Protein AF-A0A929PVX8-F1 (afdb_monomer)

Radius of gyration: 16.23 Å; Cα contacts (8 Å, |Δi|>4): 260; chains: 1; bounding box: 36×51×44 Å

Solvent-accessible surface area (backbone atoms only — not comparable to full-atom values): 10554 Å² total; per-residue (Å²): 136,88,79,81,80,79,77,76,69,91,76,67,84,70,53,75,72,46,75,78,35,61,66,62,43,42,48,57,58,42,44,47,58,53,41,71,74,36,57,64,56,43,54,37,47,25,70,49,11,70,45,53,65,69,55,50,60,50,34,41,37,77,93,60,43,75,50,75,43,76,33,75,82,35,51,50,100,79,75,44,79,40,70,51,45,56,40,84,88,80,56,28,32,34,35,23,35,60,62,51,53,51,44,72,70,47,80,53,67,70,57,36,31,19,49,49,42,45,55,47,51,43,52,50,30,26,45,24,49,50,33,13,56,76,64,76,42,66,72,53,39,73,48,97,86,71,80,45,40,52,28,32,59,49,36,37,46,73,63,44,86,80,78,72,82,39,79,46,94,85,38,18,73,61,48,40,76,80,52,71,53,84,125

InterPro domains:
  IPR028913 Tox-MPTase3 domain [PF15639] (19-157)

Mean predicted aligned error: 6.27 Å

Nearest PDB structures (foldseek):
  2wb7-assembly2_B  TM=3.004E-01  e=7.735E+00  Thermococcus sp. 26-2
  6h56-assembly1_B  TM=1.784E-01  e=2.201E+00  Pseudomonas aeruginosa PAO1

Structure (mmCIF, N/CA/C/O backbone):
data_AF-A0A929PVX8-F1
#
_entry.id   AF-A0A929PVX8-F1
#
loop_
_atom_site.group_PDB
_atom_site.id
_atom_site.type_symbol
_atom_site.label_atom_id
_atom_site.label_alt_id
_atom_site.label_comp_id
_atom_site.label_asym_id
_atom_site.label_entity_id
_atom_site.label_seq_id
_atom_site.pdbx_PDB_ins_code
_atom_site.Cartn_x
_atom_site.Cartn_y
_atom_site.Cartn_z
_atom_site.occupancy
_atom_site.B_iso_or_equiv
_atom_site.auth_seq_id
_atom_site.auth_comp_id
_atom_site.auth_asym_id
_atom_site.auth_atom_id
_atom_site.pdbx_PDB_model_num
ATOM 1 N N . MET A 1 1 ? -11.634 -32.215 -16.534 1.00 34.88 1 MET A N 1
ATOM 2 C CA . MET A 1 1 ? -11.139 -31.021 -17.250 1.00 34.88 1 MET A CA 1
ATOM 3 C C . MET A 1 1 ? -11.890 -29.824 -16.676 1.00 34.88 1 MET A C 1
ATOM 5 O O . MET A 1 1 ? -13.048 -29.629 -17.010 1.00 34.88 1 MET A O 1
ATOM 9 N N . ILE A 1 2 ? -11.316 -29.149 -15.676 1.00 35.56 2 ILE A N 1
ATOM 10 C CA . ILE A 1 2 ? -12.006 -28.085 -14.930 1.00 35.56 2 ILE A CA 1
ATOM 11 C C . ILE A 1 2 ? -11.835 -26.787 -15.715 1.00 35.56 2 ILE A C 1
ATOM 13 O O . ILE A 1 2 ? -10.745 -26.228 -15.797 1.00 35.56 2 ILE A O 1
ATOM 17 N N . GLN A 1 3 ? -12.919 -26.361 -16.349 1.00 30.58 3 GLN A N 1
ATOM 18 C CA . GLN A 1 3 ? -12.997 -25.143 -17.138 1.00 30.58 3 GLN A CA 1
ATOM 19 C C . GLN A 1 3 ? -13.134 -23.963 -16.167 1.00 30.58 3 GLN A C 1
ATOM 21 O O . GLN A 1 3 ? -14.180 -23.773 -15.549 1.00 30.58 3 GLN A O 1
ATOM 26 N N . TYR A 1 4 ? -12.057 -23.196 -15.982 1.00 35.62 4 TYR A N 1
ATOM 27 C CA . TYR A 1 4 ? -12.098 -21.955 -15.213 1.00 35.62 4 TYR A CA 1
ATOM 28 C C . TYR A 1 4 ? -13.039 -20.963 -15.909 1.00 35.62 4 TYR A C 1
ATOM 30 O O . TYR A 1 4 ? -12.734 -20.417 -16.971 1.00 35.62 4 TYR A O 1
ATOM 38 N N . LEU A 1 5 ? -14.201 -20.734 -15.297 1.00 35.75 5 LEU A N 1
ATOM 39 C CA . LEU A 1 5 ? -15.107 -19.643 -15.631 1.00 35.75 5 LEU A CA 1
ATOM 40 C C . LEU A 1 5 ? -14.418 -18.314 -15.302 1.00 35.75 5 LEU A C 1
ATOM 42 O O . LEU A 1 5 ? -14.486 -17.811 -14.183 1.00 35.75 5 LEU A O 1
ATOM 46 N N . ILE A 1 6 ? -13.784 -17.714 -16.308 1.00 39.97 6 ILE A N 1
ATOM 47 C CA . ILE A 1 6 ? -13.472 -16.285 -16.314 1.00 39.97 6 ILE A CA 1
ATOM 48 C C . ILE A 1 6 ? -14.818 -15.559 -16.401 1.00 39.97 6 ILE A C 1
ATOM 50 O O . ILE A 1 6 ? -15.350 -15.310 -17.486 1.00 39.97 6 ILE A O 1
ATOM 54 N N . HIS A 1 7 ? -15.412 -15.252 -15.249 1.00 41.25 7 HIS A N 1
ATOM 55 C CA . HIS A 1 7 ? -16.528 -14.319 -15.173 1.00 41.25 7 HIS A CA 1
ATOM 56 C C . HIS A 1 7 ? -16.022 -12.946 -15.625 1.00 41.25 7 HIS A C 1
ATOM 58 O O . HIS A 1 7 ? -15.401 -12.196 -14.875 1.00 41.25 7 HIS A O 1
ATOM 64 N N . ARG A 1 8 ? -16.268 -12.629 -16.902 1.00 40.62 8 ARG A N 1
ATOM 65 C CA . ARG A 1 8 ? -16.109 -11.284 -17.452 1.00 40.62 8 ARG A CA 1
ATOM 66 C C . ARG A 1 8 ? -17.015 -10.348 -16.657 1.00 40.62 8 ARG A C 1
ATOM 68 O O . ARG A 1 8 ? -18.221 -10.300 -16.890 1.00 40.62 8 ARG A O 1
ATOM 75 N N . CYS A 1 9 ? -16.429 -9.594 -15.735 1.00 38.69 9 CYS A N 1
ATOM 76 C CA . CYS A 1 9 ? -17.101 -8.506 -15.044 1.00 38.69 9 CYS A CA 1
ATOM 77 C C . CYS A 1 9 ? -17.391 -7.393 -16.068 1.00 38.69 9 CYS A C 1
ATOM 79 O O . CYS A 1 9 ? -16.561 -6.522 -16.315 1.00 38.69 9 CYS A O 1
ATOM 81 N N . ARG A 1 10 ? -18.554 -7.460 -16.732 1.00 39.44 10 ARG A N 1
ATOM 82 C CA . ARG A 1 10 ? -18.968 -6.528 -17.801 1.00 39.44 10 ARG A CA 1
ATOM 83 C C . ARG A 1 10 ? -19.280 -5.102 -17.311 1.00 39.44 10 ARG A C 1
ATOM 85 O O . ARG A 1 10 ? -19.587 -4.257 -18.136 1.00 39.44 10 ARG A O 1
ATOM 92 N N . HIS A 1 11 ? -19.172 -4.827 -16.009 1.00 39.91 11 HIS A N 1
ATOM 93 C CA . HIS A 1 11 ? -19.452 -3.514 -15.409 1.00 39.91 11 HIS A CA 1
ATOM 94 C C . HIS A 1 11 ? -18.442 -3.112 -14.323 1.00 39.91 11 HIS A C 1
ATOM 96 O O . HIS A 1 11 ? -18.734 -2.268 -13.476 1.00 39.91 11 HIS A O 1
ATOM 102 N N . CYS A 1 12 ? -17.237 -3.694 -14.327 1.00 41.44 12 CYS A N 1
ATOM 103 C CA . CYS A 1 12 ? -16.179 -3.188 -13.463 1.00 41.44 12 CYS A CA 1
ATOM 104 C C . CYS A 1 12 ? -15.747 -1.835 -14.032 1.00 41.44 12 CYS A C 1
ATOM 106 O O . CYS A 1 12 ? -15.162 -1.785 -15.114 1.00 41.44 12 CYS A O 1
ATOM 108 N N . TRP A 1 13 ? -16.069 -0.749 -13.329 1.00 34.88 13 TRP A N 1
ATOM 109 C CA . TRP A 1 13 ? -15.575 0.601 -13.593 1.00 34.88 13 TRP A CA 1
ATOM 110 C C . TRP A 1 13 ? -14.058 0.634 -13.380 1.00 34.88 13 TRP A C 1
ATOM 112 O O . TRP A 1 13 ? -13.539 1.166 -12.404 1.00 34.88 13 TRP A O 1
ATOM 122 N N . ILE A 1 14 ? -13.334 0.000 -14.293 1.00 49.97 14 ILE A N 1
ATOM 123 C CA . ILE A 1 14 ? -11.906 0.163 -14.466 1.00 49.97 14 ILE A CA 1
ATOM 124 C C . ILE A 1 14 ? -11.793 1.540 -15.108 1.00 49.97 14 ILE A C 1
ATOM 126 O O . ILE A 1 14 ? -12.023 1.687 -16.307 1.00 49.97 14 ILE A O 1
ATOM 130 N N . LEU A 1 15 ? -11.551 2.562 -14.282 1.00 52.84 15 LEU A N 1
ATOM 131 C CA . LEU A 1 15 ? -11.287 3.920 -14.753 1.00 52.84 15 LEU A CA 1
ATOM 132 C C . LEU A 1 15 ? -10.291 3.849 -15.930 1.00 52.84 15 LEU A C 1
ATOM 134 O O . LEU A 1 15 ? -9.350 3.053 -15.847 1.00 52.84 15 LEU A O 1
ATOM 138 N N . PRO A 1 16 ? -10.442 4.659 -16.996 1.00 56.56 16 PRO A N 1
ATOM 139 C CA . PRO A 1 16 ? -9.541 4.653 -18.157 1.00 56.56 16 PRO A CA 1
ATOM 140 C C . PRO A 1 16 ? -8.044 4.661 -17.793 1.00 56.56 16 PRO A C 1
ATOM 142 O O . PRO A 1 16 ? -7.228 4.062 -18.489 1.00 56.56 16 PRO A O 1
ATOM 145 N N . ALA A 1 17 ? -7.693 5.245 -16.642 1.00 53.34 17 ALA A N 1
ATOM 146 C CA . ALA A 1 17 ? -6.353 5.240 -16.057 1.00 53.34 17 ALA A CA 1
ATOM 147 C C . ALA A 1 17 ? -5.720 3.839 -15.894 1.00 53.34 17 ALA A C 1
ATOM 149 O O . ALA A 1 17 ? -4.521 3.686 -16.095 1.00 53.34 17 ALA A O 1
ATOM 150 N N . TYR A 1 18 ? -6.498 2.796 -15.597 1.00 61.94 18 TYR A N 1
ATOM 151 C CA . TYR A 1 18 ? -5.976 1.432 -15.426 1.00 61.94 18 TYR A CA 1
ATOM 152 C C . TYR A 1 18 ? -5.736 0.689 -16.744 1.00 61.94 18 TYR A C 1
ATOM 154 O O . TYR A 1 18 ? -5.052 -0.331 -16.746 1.00 61.94 18 TYR A O 1
ATOM 162 N N . GLN A 1 19 ? -6.295 1.155 -17.868 1.00 72.94 19 GLN A N 1
ATOM 163 C CA . GLN A 1 19 ? -5.942 0.598 -19.182 1.00 72.94 19 GLN A CA 1
ATOM 164 C C . GLN A 1 19 ? -4.520 0.999 -19.588 1.00 72.94 19 GLN A C 1
ATOM 166 O O . GLN A 1 19 ? -3.858 0.255 -20.304 1.00 72.94 19 GLN A O 1
ATOM 171 N N . LYS A 1 20 ? -4.044 2.147 -19.091 1.00 87.50 20 LYS A N 1
ATOM 172 C CA . LYS A 1 20 ? -2.699 2.668 -19.350 1.00 87.50 20 LYS A CA 1
ATOM 173 C C . LYS A 1 20 ? -1.603 1.900 -18.597 1.00 87.50 20 LYS A C 1
ATOM 175 O O . LYS A 1 20 ? -0.472 1.867 -19.069 1.00 87.50 20 LYS A O 1
ATOM 180 N N . TYR A 1 21 ? -1.936 1.284 -17.459 1.00 94.69 21 TYR A N 1
ATOM 181 C CA . TYR A 1 21 ? -0.973 0.678 -16.530 1.00 94.69 21 TYR A CA 1
ATOM 182 C C . TYR A 1 21 ? -1.358 -0.767 -16.162 1.00 94.69 21 TYR A C 1
ATOM 184 O O . TYR A 1 21 ? -1.912 -1.015 -15.083 1.00 94.69 21 TYR A O 1
ATOM 192 N N . PRO A 1 22 ? -1.142 -1.731 -17.079 1.00 93.88 22 PRO A N 1
ATOM 193 C CA . PRO A 1 22 ? -1.592 -3.108 -16.905 1.00 93.88 22 PRO A CA 1
ATOM 194 C C . PRO A 1 22 ? -0.908 -3.843 -15.745 1.00 93.88 22 PRO A C 1
ATOM 196 O O . PRO A 1 22 ? -1.576 -4.625 -15.069 1.00 93.88 22 PRO A O 1
ATOM 199 N N . ARG A 1 23 ? 0.378 -3.595 -15.464 1.00 95.81 23 ARG A N 1
ATOM 200 C CA . ARG A 1 23 ? 1.065 -4.242 -14.334 1.00 95.81 23 ARG A CA 1
ATOM 201 C C . ARG A 1 23 ? 0.543 -3.712 -13.011 1.00 95.81 23 ARG A C 1
ATOM 203 O O . ARG A 1 23 ? 0.210 -4.502 -12.135 1.00 95.81 23 ARG A O 1
ATOM 210 N N . PHE A 1 24 ? 0.389 -2.394 -12.881 1.00 95.50 24 PHE A N 1
ATOM 211 C CA . PHE A 1 24 ? -0.188 -1.828 -11.659 1.00 95.50 24 PHE A CA 1
ATOM 212 C C . PHE A 1 24 ? -1.631 -2.286 -11.432 1.00 95.50 24 PHE A C 1
ATOM 214 O O . PHE A 1 24 ? -2.016 -2.633 -10.317 1.00 95.50 24 PHE A O 1
ATOM 221 N N . LYS A 1 25 ? -2.427 -2.370 -12.501 1.00 93.69 25 LYS A N 1
ATOM 222 C CA . LYS A 1 25 ? -3.768 -2.954 -12.431 1.00 93.69 25 LYS A CA 1
ATOM 223 C C . LYS A 1 25 ? -3.738 -4.384 -11.876 1.00 93.69 25 LYS A C 1
ATOM 225 O O . LYS A 1 25 ? -4.573 -4.706 -11.033 1.00 93.69 25 LYS A O 1
ATOM 230 N N . ASN A 1 26 ? -2.809 -5.225 -12.331 1.00 94.38 26 ASN A N 1
ATOM 231 C CA . ASN A 1 26 ? -2.686 -6.592 -11.827 1.00 94.38 26 ASN A CA 1
ATOM 232 C C . ASN A 1 26 ? -2.312 -6.619 -10.340 1.00 94.38 26 ASN A C 1
ATOM 234 O O . ASN A 1 26 ? -2.936 -7.369 -9.602 1.00 94.38 26 ASN A O 1
ATOM 238 N N . ILE A 1 27 ? -1.404 -5.751 -9.877 1.00 95.06 27 ILE A N 1
ATOM 239 C CA . ILE A 1 27 ? -1.087 -5.620 -8.442 1.00 95.06 27 ILE A CA 1
ATOM 240 C C . ILE A 1 27 ? -2.365 -5.403 -7.621 1.00 95.06 27 ILE A C 1
ATOM 242 O O . ILE A 1 27 ? -2.636 -6.134 -6.672 1.00 95.06 27 ILE A O 1
ATOM 246 N N . VAL A 1 28 ? -3.193 -4.429 -8.009 1.00 93.12 28 VAL A N 1
ATOM 247 C CA . VAL A 1 28 ? -4.430 -4.114 -7.274 1.00 93.12 28 VAL A CA 1
ATOM 248 C C . VAL A 1 28 ? -5.424 -5.280 -7.316 1.00 93.12 28 VAL A C 1
ATOM 250 O O . VAL A 1 28 ? -6.069 -5.572 -6.311 1.00 93.12 28 VAL A O 1
ATOM 253 N N . ILE A 1 29 ? -5.544 -5.969 -8.457 1.00 93.00 29 ILE A N 1
ATOM 254 C CA . ILE A 1 29 ? -6.422 -7.142 -8.607 1.00 93.00 29 ILE A CA 1
ATOM 255 C C . ILE A 1 29 ? -5.953 -8.320 -7.744 1.00 93.00 29 ILE A C 1
ATOM 257 O O . ILE A 1 29 ? -6.793 -9.060 -7.233 1.00 93.00 29 ILE A O 1
ATOM 261 N N . GLU A 1 30 ? -4.643 -8.475 -7.558 1.00 94.31 30 GLU A N 1
ATOM 262 C CA . GLU A 1 30 ? -4.025 -9.586 -6.833 1.00 94.31 30 GLU A CA 1
ATOM 263 C C . GLU A 1 30 ? -3.881 -9.336 -5.320 1.00 94.31 30 GLU A C 1
ATOM 265 O O . GLU A 1 30 ? -3.533 -10.257 -4.576 1.00 94.31 30 GLU A O 1
ATOM 270 N N . LEU A 1 31 ? -4.216 -8.142 -4.811 1.00 94.69 31 LEU A N 1
ATOM 271 C CA . LEU A 1 31 ? -4.202 -7.851 -3.368 1.00 94.69 31 LEU A CA 1
ATOM 272 C C . LEU A 1 31 ? -4.981 -8.877 -2.515 1.00 94.69 31 LEU A C 1
ATOM 274 O O . LEU A 1 31 ? -4.454 -9.297 -1.483 1.00 94.69 31 LEU A O 1
ATOM 278 N N . PRO A 1 32 ? -6.177 -9.372 -2.900 1.00 94.50 32 PRO A N 1
ATOM 279 C CA . PRO A 1 32 ? -6.835 -10.453 -2.167 1.00 94.50 32 PRO A CA 1
ATOM 280 C C . PRO A 1 32 ? -6.004 -11.733 -2.063 1.00 94.50 32 PRO A C 1
ATOM 282 O O . PRO A 1 32 ? -6.051 -12.410 -1.037 1.00 94.50 32 PRO A O 1
ATOM 285 N N . ASN A 1 33 ? -5.265 -12.094 -3.113 1.00 95.06 33 ASN A N 1
ATOM 286 C CA . ASN A 1 33 ? -4.420 -13.288 -3.118 1.00 95.06 33 ASN A CA 1
ATOM 287 C C . ASN A 1 33 ? -3.220 -13.089 -2.202 1.00 95.06 33 ASN A C 1
ATOM 289 O O . ASN A 1 33 ? -2.956 -13.946 -1.359 1.00 95.06 33 ASN A O 1
ATOM 293 N N . PHE A 1 34 ? -2.592 -11.918 -2.286 1.00 96.25 34 PHE A N 1
ATOM 294 C CA . PHE A 1 34 ? -1.527 -11.508 -1.382 1.00 96.25 34 PHE A CA 1
ATOM 295 C C . PHE A 1 34 ? -1.949 -11.611 0.090 1.00 96.25 34 PHE A C 1
ATOM 297 O O . PHE A 1 34 ? -1.293 -12.270 0.890 1.00 96.25 34 PHE A O 1
ATOM 304 N N . LEU A 1 35 ? -3.106 -11.051 0.443 1.00 96.00 35 LEU A N 1
ATOM 305 C CA . LEU A 1 35 ? -3.621 -11.095 1.812 1.00 96.00 35 LEU A CA 1
ATOM 306 C C . LEU A 1 35 ? -3.985 -12.510 2.283 1.00 96.00 35 LEU A C 1
ATOM 308 O O . LEU A 1 35 ? -3.834 -12.828 3.460 1.00 96.00 35 LEU A O 1
ATOM 312 N N . ARG A 1 36 ? -4.450 -13.385 1.383 1.00 94.12 36 ARG A N 1
ATOM 313 C CA . ARG A 1 36 ? -4.671 -14.803 1.717 1.00 94.12 36 ARG A CA 1
ATOM 314 C C . ARG A 1 36 ? -3.362 -15.544 1.970 1.00 94.12 36 ARG A C 1
ATOM 316 O O . ARG A 1 36 ? -3.337 -16.433 2.816 1.00 94.12 36 ARG A O 1
ATOM 323 N N . GLN A 1 37 ? -2.310 -15.192 1.239 1.00 96.25 37 GLN A N 1
ATOM 324 C CA . GLN A 1 37 ? -0.996 -15.811 1.357 1.00 96.25 37 GLN A CA 1
ATOM 325 C C . GLN A 1 37 ? -0.240 -15.359 2.613 1.00 96.25 37 GLN A C 1
ATOM 327 O O . GLN A 1 37 ? 0.503 -16.159 3.180 1.00 96.25 37 GLN A O 1
ATOM 332 N N . TYR A 1 38 ? -0.447 -14.119 3.065 1.00 96.44 38 TYR A N 1
ATOM 333 C CA . TYR A 1 38 ? 0.285 -13.531 4.190 1.00 96.44 38 TYR A CA 1
ATOM 334 C C . TYR A 1 38 ? -0.666 -13.083 5.317 1.00 96.44 38 TYR A C 1
ATOM 336 O O . TYR A 1 38 ? -1.040 -11.909 5.393 1.00 96.44 38 TYR A O 1
ATOM 344 N N . PRO A 1 39 ? -1.071 -14.005 6.217 1.00 96.25 39 PRO A N 1
ATOM 345 C CA . PRO A 1 39 ? -2.006 -13.707 7.301 1.00 96.25 39 PRO A CA 1
ATOM 346 C C . PRO A 1 39 ? -1.550 -12.583 8.231 1.00 96.25 39 PRO A C 1
ATOM 348 O O . PRO A 1 39 ? -2.383 -11.789 8.653 1.00 96.25 39 PRO A O 1
ATOM 351 N N . ASN A 1 40 ? -0.246 -12.459 8.486 1.00 97.06 40 ASN A N 1
ATOM 352 C CA . ASN A 1 40 ? 0.307 -11.385 9.310 1.00 97.06 40 ASN A CA 1
ATOM 353 C C . ASN A 1 40 ? 0.014 -9.990 8.725 1.00 97.06 40 ASN A C 1
ATOM 355 O O . ASN A 1 40 ? -0.237 -9.056 9.477 1.00 97.06 40 ASN A O 1
ATOM 359 N N . VAL A 1 41 ? -0.050 -9.853 7.393 1.00 97.94 41 VAL A N 1
ATOM 360 C CA . VAL A 1 41 ? -0.445 -8.594 6.736 1.00 97.94 41 VAL A CA 1
ATOM 361 C C . VAL A 1 41 ? -1.920 -8.281 6.985 1.00 97.94 41 VAL A C 1
ATOM 363 O O . VAL A 1 41 ? -2.291 -7.124 7.191 1.00 97.94 41 VAL A O 1
ATOM 366 N N . VAL A 1 42 ? -2.777 -9.303 6.995 1.00 98.19 42 VAL A N 1
ATOM 367 C CA . VAL A 1 42 ? -4.199 -9.141 7.325 1.00 98.19 42 VAL A CA 1
ATOM 368 C C . VAL A 1 42 ? -4.378 -8.769 8.788 1.00 98.19 42 VAL A C 1
ATOM 370 O O . VAL A 1 42 ? -5.166 -7.876 9.084 1.00 98.19 42 VAL A O 1
ATOM 373 N N . ASP A 1 43 ? -3.655 -9.429 9.686 1.00 98.19 43 ASP A N 1
ATOM 374 C CA . ASP A 1 43 ? -3.762 -9.198 11.123 1.00 98.19 43 ASP A CA 1
ATOM 375 C C . ASP A 1 43 ? -3.259 -7.785 11.483 1.00 98.19 43 ASP A C 1
ATOM 377 O O . ASP A 1 43 ? -3.969 -7.048 12.167 1.00 98.19 43 ASP A O 1
ATOM 381 N N . ALA A 1 44 ? -2.145 -7.334 10.894 1.00 97.81 44 ALA A N 1
ATOM 382 C CA . ALA A 1 44 ? -1.698 -5.942 10.995 1.00 97.81 44 ALA A CA 1
ATOM 383 C C . ALA A 1 44 ? -2.744 -4.969 10.420 1.00 97.81 44 ALA A C 1
ATOM 385 O O . ALA A 1 44 ? -3.088 -3.959 11.033 1.00 97.81 44 ALA A O 1
ATOM 386 N N . SER A 1 45 ? -3.329 -5.288 9.260 1.00 98.19 45 SER A N 1
ATOM 387 C CA . SER A 1 45 ? -4.394 -4.463 8.680 1.00 98.19 45 SER A CA 1
ATOM 388 C C . SER A 1 45 ? -5.603 -4.351 9.619 1.00 98.19 45 SER A C 1
ATOM 390 O O . SER A 1 45 ? -6.170 -3.267 9.730 1.00 98.19 45 SER A O 1
ATOM 392 N N . VAL A 1 46 ? -6.003 -5.425 10.314 1.00 98.19 46 VAL A N 1
ATOM 393 C CA . VAL A 1 46 ? -7.084 -5.403 11.324 1.00 98.19 46 VAL A CA 1
ATOM 394 C C . VAL A 1 46 ? -6.752 -4.416 12.434 1.00 98.19 46 VAL A C 1
ATOM 396 O O . VAL A 1 46 ? -7.562 -3.532 12.726 1.00 98.19 46 VAL A O 1
ATOM 399 N N . GLU A 1 47 ? -5.559 -4.540 13.014 1.00 97.25 47 GLU A N 1
ATOM 400 C CA . GLU A 1 47 ? -5.107 -3.704 14.124 1.00 97.25 47 GLU A CA 1
ATOM 401 C C . GLU A 1 47 ? -5.123 -2.218 13.754 1.00 97.25 47 GLU A C 1
ATOM 403 O O . GLU A 1 47 ? -5.752 -1.400 14.436 1.00 97.25 47 GLU A O 1
ATOM 408 N N . TYR A 1 48 ? -4.495 -1.865 12.631 1.00 97.44 48 TYR A N 1
ATOM 409 C CA . TYR A 1 48 ? -4.274 -0.461 12.309 1.00 97.44 48 TYR A CA 1
ATOM 410 C C . TYR A 1 48 ? -5.467 0.206 11.626 1.00 97.44 48 TYR A C 1
ATOM 412 O O . TYR A 1 48 ? -5.670 1.401 11.845 1.00 97.44 48 TYR A O 1
ATOM 420 N N . THR A 1 49 ? -6.306 -0.526 10.882 1.00 98.06 49 THR A N 1
ATOM 421 C CA . THR A 1 49 ? -7.537 0.037 10.284 1.00 98.06 49 THR A CA 1
ATOM 422 C C . THR A 1 49 ? -8.682 0.153 11.290 1.00 98.06 49 THR A C 1
ATOM 424 O O . THR A 1 49 ? -9.504 1.063 11.185 1.00 98.06 49 THR A O 1
ATOM 427 N N . GLY A 1 50 ? -8.776 -0.779 12.246 1.00 97.12 50 GLY A N 1
ATOM 428 C CA . GLY A 1 50 ? -9.972 -0.987 13.065 1.00 97.12 50 GLY A CA 1
ATOM 429 C C . GLY A 1 50 ? -11.093 -1.777 12.375 1.00 97.12 50 GLY A C 1
ATOM 430 O O . GLY A 1 50 ? -12.172 -1.918 12.948 1.00 97.12 50 GLY A O 1
ATOM 431 N N . PHE A 1 51 ? -10.880 -2.293 11.162 1.00 98.38 51 PHE A N 1
ATOM 432 C CA . PHE A 1 51 ? -11.830 -3.184 10.501 1.00 98.38 51 PHE A CA 1
ATOM 433 C C . PHE A 1 51 ? -11.688 -4.630 10.972 1.00 98.38 51 PHE A C 1
ATOM 435 O O . PHE A 1 51 ? -10.609 -5.098 11.313 1.00 98.38 51 PHE A O 1
ATOM 442 N N . SER A 1 52 ? -12.781 -5.391 10.886 1.00 98.31 52 SER A N 1
ATOM 443 C CA . SER A 1 52 ? -12.703 -6.844 11.030 1.00 98.31 52 SER A CA 1
ATOM 444 C C . SER A 1 52 ? -11.980 -7.486 9.842 1.00 98.31 52 SER A C 1
ATOM 446 O O . SER A 1 52 ? -12.032 -6.992 8.711 1.00 98.31 52 SER A O 1
ATOM 448 N N . LYS A 1 53 ? -11.392 -8.666 10.068 1.00 97.69 53 LYS A N 1
ATOM 449 C CA . LYS A 1 53 ? -10.758 -9.482 9.019 1.00 97.69 53 LYS A CA 1
ATOM 450 C C . LYS A 1 53 ? -11.672 -9.700 7.810 1.00 97.69 53 LYS A C 1
ATOM 452 O O . LYS A 1 53 ? -11.260 -9.512 6.669 1.00 97.69 53 LYS A O 1
ATOM 457 N N . GLN A 1 54 ? -12.944 -10.029 8.050 1.00 97.44 54 GLN A N 1
ATOM 458 C CA . GLN A 1 54 ? -13.931 -10.219 6.983 1.00 97.44 54 GLN A CA 1
ATOM 459 C C . GLN A 1 54 ? -14.167 -8.931 6.181 1.00 97.44 54 GLN A C 1
ATOM 461 O O . GLN A 1 54 ? -14.287 -8.977 4.955 1.00 97.44 54 GLN A O 1
ATOM 466 N N . LYS A 1 55 ? -14.218 -7.774 6.853 1.00 98.00 55 LYS A N 1
ATOM 467 C CA . LYS A 1 55 ? -14.390 -6.477 6.192 1.00 98.00 55 LYS A CA 1
ATOM 468 C C . LYS A 1 55 ? -13.178 -6.134 5.324 1.00 98.00 55 LYS A C 1
ATOM 470 O O . LYS A 1 55 ? -13.388 -5.690 4.199 1.00 98.00 55 LYS A O 1
ATOM 475 N N . ILE A 1 56 ? -11.956 -6.398 5.791 1.00 98.06 56 ILE A N 1
ATOM 476 C CA . ILE A 1 56 ? -10.720 -6.202 5.012 1.00 98.06 56 ILE A CA 1
ATOM 477 C C . ILE A 1 56 ? -10.737 -7.066 3.753 1.00 98.06 56 ILE A C 1
ATOM 479 O O . ILE A 1 56 ? -10.659 -6.536 2.649 1.00 98.06 56 ILE A O 1
ATOM 483 N N . LEU A 1 57 ? -10.940 -8.379 3.897 1.00 95.50 57 LEU A N 1
ATOM 484 C CA . LEU A 1 57 ? -10.957 -9.304 2.757 1.00 95.50 57 LEU A CA 1
ATOM 485 C C . LEU A 1 57 ? -12.045 -8.957 1.730 1.00 95.50 57 LEU A C 1
ATOM 487 O O . LEU A 1 57 ? -11.846 -9.156 0.530 1.00 95.50 57 LEU A O 1
ATOM 491 N N . ARG A 1 58 ? -13.182 -8.411 2.187 1.00 96.19 58 ARG A N 1
ATOM 492 C CA . ARG A 1 58 ? -14.246 -7.899 1.316 1.00 96.19 58 ARG A CA 1
ATOM 493 C C . ARG A 1 58 ? -13.838 -6.614 0.596 1.00 96.19 58 ARG A C 1
ATOM 495 O O . ARG A 1 58 ? -14.061 -6.516 -0.604 1.00 96.19 58 ARG A O 1
ATOM 502 N N . LEU A 1 59 ? -13.305 -5.621 1.310 1.00 96.31 59 LEU A N 1
ATOM 503 C CA . LEU A 1 59 ? -12.920 -4.331 0.721 1.00 96.31 59 LEU A CA 1
ATOM 504 C C . LEU A 1 59 ? -11.752 -4.466 -0.261 1.00 96.31 59 LEU A C 1
ATOM 506 O O . LEU A 1 59 ? -11.637 -3.667 -1.177 1.00 96.31 59 LEU A O 1
ATOM 510 N N . MET A 1 60 ? -10.925 -5.493 -0.103 1.00 94.69 60 MET A N 1
ATOM 511 C CA . MET A 1 60 ? -9.802 -5.762 -1.001 1.00 94.69 60 MET A CA 1
ATOM 512 C C . MET A 1 60 ? -10.230 -6.389 -2.328 1.00 94.69 60 MET A C 1
ATOM 514 O O . MET A 1 60 ? -9.435 -6.440 -3.260 1.00 94.69 60 MET A O 1
ATOM 518 N N . GLN A 1 61 ? -11.483 -6.847 -2.446 1.00 93.38 61 GLN A N 1
ATOM 519 C CA . GLN A 1 61 ? -11.992 -7.352 -3.717 1.00 93.38 61 GLN A CA 1
ATOM 520 C C . GLN A 1 61 ? -12.008 -6.238 -4.780 1.00 93.38 61 GLN A C 1
ATOM 522 O O . GLN A 1 61 ? -12.384 -5.099 -4.468 1.00 93.38 61 GLN A O 1
ATOM 527 N N . PRO A 1 62 ? -11.673 -6.556 -6.045 1.00 87.94 62 PRO A N 1
ATOM 528 C CA . PRO A 1 62 ? -11.679 -5.580 -7.126 1.00 87.94 62 PRO A CA 1
ATOM 529 C C . PRO A 1 62 ? -13.005 -4.814 -7.215 1.00 87.94 62 PRO A C 1
ATOM 531 O O . PRO A 1 62 ? -14.080 -5.406 -7.312 1.00 87.94 62 PRO A O 1
ATOM 534 N N . GLY A 1 63 ? -12.925 -3.482 -7.186 1.00 87.44 63 GLY A N 1
ATOM 535 C CA . GLY A 1 63 ? -14.084 -2.591 -7.315 1.00 87.44 63 GLY A CA 1
ATOM 536 C C . GLY A 1 63 ? -14.938 -2.408 -6.054 1.00 87.44 63 GLY A C 1
ATOM 537 O O . GLY A 1 63 ? -15.974 -1.753 -6.143 1.00 87.44 63 GLY A O 1
ATOM 538 N N . VAL A 1 64 ? -14.539 -2.955 -4.898 1.00 93.88 64 VAL A N 1
ATOM 539 C CA . VAL A 1 64 ? -15.303 -2.837 -3.638 1.00 93.88 64 VAL A CA 1
ATOM 540 C C . VAL A 1 64 ? -14.706 -1.805 -2.676 1.00 93.88 64 VAL A C 1
ATOM 542 O O . VAL A 1 64 ? -15.451 -1.112 -1.983 1.00 93.88 64 VAL A O 1
ATOM 545 N N . GLY A 1 65 ? -13.378 -1.737 -2.599 1.00 93.50 65 GLY A N 1
ATOM 546 C CA . GLY A 1 65 ? -12.635 -0.878 -1.677 1.00 93.50 65 GLY A CA 1
ATOM 547 C C . GLY A 1 65 ? -12.618 0.610 -2.040 1.00 93.50 65 GLY A C 1
ATOM 548 O O . GLY A 1 65 ? -13.344 1.048 -2.939 1.00 93.50 65 GLY A O 1
ATOM 549 N N . PRO A 1 66 ? -11.785 1.408 -1.341 1.00 95.25 66 PRO A N 1
ATOM 550 C CA . PRO A 1 66 ? -11.583 2.808 -1.695 1.00 95.25 66 PRO A CA 1
ATOM 551 C C . PRO A 1 66 ? -11.072 2.941 -3.133 1.00 95.25 66 PRO A C 1
ATOM 553 O O . PRO A 1 66 ? -10.368 2.077 -3.662 1.00 95.25 66 PRO A O 1
ATOM 556 N N . LYS A 1 67 ? -11.442 4.047 -3.779 1.00 95.06 67 LYS A N 1
ATOM 557 C CA . LYS A 1 67 ? -10.977 4.347 -5.134 1.00 95.06 67 LYS A CA 1
ATOM 558 C C . LYS A 1 67 ? -9.520 4.792 -5.082 1.00 95.06 67 LYS A C 1
ATOM 560 O O . LYS A 1 67 ? -9.142 5.553 -4.196 1.00 95.06 67 LYS A O 1
ATOM 565 N N . ILE A 1 68 ? -8.741 4.361 -6.069 1.00 94.94 68 ILE A N 1
ATOM 566 C CA . ILE A 1 68 ? -7.364 4.816 -6.262 1.00 94.94 68 ILE A CA 1
ATOM 567 C C . ILE A 1 68 ? -7.351 5.908 -7.333 1.00 94.94 68 ILE A C 1
ATOM 569 O O . ILE A 1 68 ? -7.955 5.748 -8.399 1.00 94.94 68 ILE A O 1
ATOM 573 N N . LYS A 1 69 ? -6.647 7.000 -7.048 1.00 95.31 69 LYS A N 1
ATOM 574 C CA . LYS A 1 69 ? -6.364 8.102 -7.966 1.00 95.31 69 LYS A CA 1
ATOM 575 C C . LYS A 1 69 ? -4.864 8.131 -8.238 1.00 95.31 69 LYS A C 1
ATOM 577 O O . LYS A 1 69 ? -4.065 8.114 -7.312 1.00 95.31 69 LYS A O 1
ATOM 582 N N . LEU A 1 70 ? -4.482 8.175 -9.509 1.00 96.12 70 LEU A N 1
ATOM 583 C CA . LEU A 1 70 ? -3.076 8.284 -9.894 1.00 96.12 70 LEU A CA 1
ATOM 584 C C . LEU A 1 70 ? -2.708 9.759 -10.000 1.00 96.12 70 LEU A C 1
ATOM 586 O O . LEU A 1 70 ? -3.380 10.498 -10.723 1.00 96.12 70 LEU A O 1
ATOM 590 N N . VAL A 1 71 ? -1.677 10.180 -9.272 1.00 96.38 71 VAL A N 1
ATOM 591 C CA . VAL A 1 71 ? -1.264 11.585 -9.194 1.00 96.38 71 VAL A CA 1
ATOM 592 C C . VAL A 1 71 ? 0.186 11.708 -9.671 1.00 96.38 71 VAL A C 1
ATOM 594 O O . VAL A 1 71 ? 1.066 11.110 -9.051 1.00 96.38 71 VAL A O 1
ATOM 597 N N . PRO A 1 72 ? 0.461 12.420 -10.779 1.00 96.38 72 PRO A N 1
ATOM 598 C CA . PRO A 1 72 ? 1.833 12.707 -11.187 1.00 96.38 72 PRO A CA 1
ATOM 599 C C . PRO A 1 72 ? 2.488 13.658 -10.182 1.00 96.38 72 PRO A C 1
ATOM 601 O O . PRO A 1 72 ? 1.818 14.571 -9.699 1.00 96.38 72 PRO A O 1
ATOM 604 N N . HIS A 1 73 ? 3.779 13.459 -9.897 1.00 96.00 73 HIS A N 1
ATOM 605 C CA . HIS A 1 73 ? 4.547 14.316 -8.983 1.00 96.00 73 HIS A CA 1
ATOM 606 C C . HIS A 1 73 ? 3.868 14.499 -7.617 1.00 96.00 73 HIS A C 1
ATOM 608 O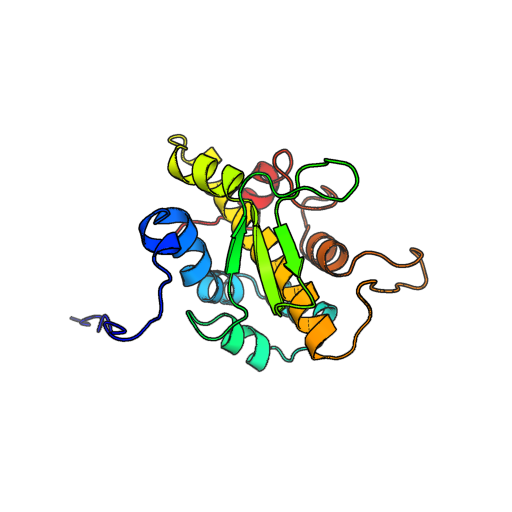 O . HIS A 1 73 ? 3.764 15.606 -7.092 1.00 96.00 73 HIS A O 1
ATOM 614 N N . LEU A 1 74 ? 3.347 13.402 -7.058 1.00 97.06 74 LEU A N 1
ATOM 615 C CA . LEU A 1 74 ? 2.744 13.429 -5.730 1.00 97.06 74 LEU A CA 1
ATOM 616 C C . LEU A 1 74 ? 3.819 13.768 -4.690 1.00 97.06 74 LEU A C 1
ATOM 618 O O . LEU A 1 74 ? 4.792 13.026 -4.520 1.00 97.06 74 LEU A O 1
ATOM 622 N N . GLU A 1 75 ? 3.619 14.878 -3.991 1.00 96.88 75 GLU A N 1
ATOM 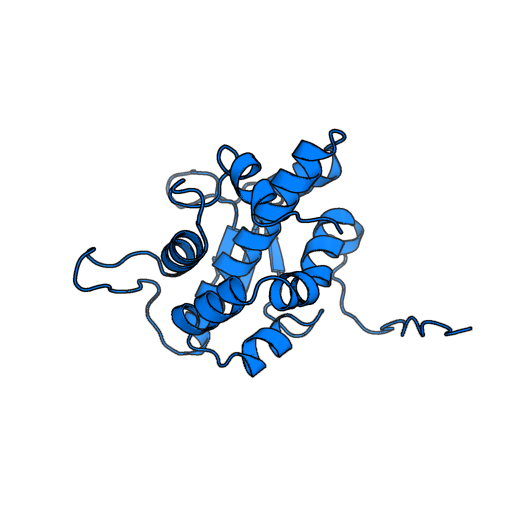623 C CA . GLU A 1 75 ? 4.562 15.448 -3.034 1.00 96.88 75 GLU A CA 1
ATOM 624 C C . GLU A 1 75 ? 3.833 15.950 -1.786 1.00 96.88 75 GLU A C 1
ATOM 626 O O . GLU A 1 75 ? 2.661 16.329 -1.832 1.00 96.88 75 GLU A O 1
ATOM 631 N N . ASN A 1 76 ? 4.543 15.981 -0.659 1.00 92.56 76 ASN A N 1
ATOM 632 C CA . ASN A 1 76 ? 4.058 16.649 0.544 1.00 92.56 76 ASN A CA 1
ATOM 633 C C . ASN A 1 76 ? 4.272 18.176 0.473 1.00 92.56 76 ASN A C 1
ATOM 635 O O . ASN A 1 76 ? 4.877 18.716 -0.449 1.00 92.56 76 ASN A O 1
ATOM 639 N N . GLN A 1 77 ? 3.835 18.887 1.515 1.00 90.69 77 GLN A N 1
ATOM 640 C CA . GLN A 1 77 ? 4.004 20.343 1.656 1.00 90.69 77 GLN A CA 1
ATOM 641 C C . GLN A 1 77 ? 5.465 20.842 1.647 1.00 90.69 77 GLN A C 1
ATOM 643 O O . GLN A 1 77 ? 5.696 22.042 1.536 1.00 90.69 77 GLN A O 1
ATOM 648 N N . TYR A 1 78 ? 6.438 19.937 1.772 1.00 94.12 78 TYR A N 1
ATOM 649 C CA . TYR A 1 78 ? 7.874 20.216 1.727 1.00 94.12 78 TYR A CA 1
ATOM 650 C C . TYR A 1 78 ? 8.514 19.777 0.402 1.00 94.12 78 TYR A C 1
ATOM 652 O O . TYR A 1 78 ? 9.729 19.610 0.353 1.00 94.12 78 TYR A O 1
ATOM 660 N N . GLN A 1 79 ? 7.717 19.545 -0.651 1.00 93.19 79 GLN A N 1
ATOM 661 C CA . GLN A 1 79 ? 8.190 19.102 -1.974 1.00 93.19 79 GLN A CA 1
ATOM 662 C C . GLN A 1 79 ? 8.958 17.773 -1.925 1.00 93.19 79 GLN A C 1
ATOM 664 O O . GLN A 1 79 ? 9.822 17.481 -2.749 1.00 93.19 79 GLN A O 1
ATOM 669 N N . THR A 1 80 ? 8.674 16.947 -0.915 1.00 93.38 80 THR A N 1
ATOM 670 C CA . THR A 1 80 ? 9.230 15.598 -0.836 1.00 93.38 80 THR A CA 1
ATOM 671 C C . THR A 1 80 ? 8.282 14.647 -1.542 1.00 93.38 80 THR A C 1
ATOM 673 O O . THR A 1 80 ? 7.102 14.580 -1.188 1.00 93.38 80 THR A O 1
ATOM 676 N N . SER A 1 81 ? 8.807 13.899 -2.513 1.00 94.44 81 SER A N 1
ATOM 677 C CA . SER A 1 81 ? 8.037 12.898 -3.249 1.00 94.44 81 SER A CA 1
ATOM 678 C C . SER A 1 81 ? 7.474 11.830 -2.312 1.00 94.44 81 SER A C 1
ATOM 680 O O . SER A 1 81 ? 8.184 11.292 -1.462 1.00 94.44 81 SER A O 1
ATOM 682 N N . LEU A 1 82 ? 6.194 11.516 -2.493 1.00 95.75 82 LEU A N 1
ATOM 683 C CA . LEU A 1 82 ? 5.482 10.475 -1.761 1.00 95.75 82 LEU A CA 1
ATOM 684 C C . LEU A 1 82 ? 5.239 9.270 -2.669 1.00 95.75 82 LEU A C 1
ATOM 686 O O . LEU A 1 82 ? 5.043 9.426 -3.874 1.00 95.75 82 LEU A O 1
ATOM 690 N N . PHE A 1 83 ? 5.200 8.067 -2.098 1.00 96.56 83 PHE A N 1
ATOM 691 C CA . PHE A 1 83 ? 4.721 6.881 -2.820 1.00 96.56 83 PHE A CA 1
ATOM 692 C C . PHE A 1 83 ? 3.191 6.878 -2.924 1.00 96.56 83 PHE A C 1
ATOM 694 O O . PHE A 1 83 ? 2.633 6.534 -3.969 1.00 96.56 83 PHE A O 1
ATOM 701 N N . GLY A 1 84 ? 2.523 7.301 -1.852 1.00 97.56 84 GLY A N 1
ATOM 702 C CA . GLY A 1 84 ? 1.079 7.412 -1.760 1.00 97.56 84 GLY A CA 1
ATOM 703 C C . GLY A 1 84 ? 0.650 8.426 -0.705 1.00 97.56 84 GLY A C 1
ATOM 704 O O . GLY A 1 84 ? 1.471 8.944 0.055 1.00 97.56 84 GLY A O 1
ATOM 705 N N . GLN A 1 85 ? -0.639 8.750 -0.729 1.00 97.38 85 GLN A N 1
ATOM 706 C CA . GLN A 1 85 ? -1.308 9.569 0.267 1.00 97.38 85 GLN A CA 1
ATOM 707 C C . GLN A 1 85 ? -2.810 9.273 0.284 1.00 97.38 85 GLN A C 1
ATOM 709 O O . GLN A 1 85 ? -3.477 9.255 -0.746 1.00 97.38 85 GLN A O 1
ATOM 714 N N . TYR A 1 86 ? -3.385 9.137 1.469 1.00 97.69 86 TYR A N 1
ATOM 715 C CA . TYR A 1 86 ? -4.828 9.145 1.650 1.00 97.69 86 TYR A CA 1
ATOM 716 C C . TYR A 1 86 ? -5.391 10.571 1.717 1.00 97.69 86 TYR A C 1
ATOM 718 O O . TYR A 1 86 ? -4.994 11.369 2.573 1.00 97.69 86 TYR A O 1
ATOM 726 N N . ASP A 1 87 ? -6.372 10.875 0.864 1.00 96.56 87 ASP A N 1
ATOM 727 C CA . ASP A 1 87 ? -7.143 12.118 0.924 1.00 96.56 87 ASP A CA 1
ATOM 728 C C . ASP A 1 87 ? -8.449 11.906 1.705 1.00 96.56 87 ASP A C 1
ATOM 730 O O . ASP A 1 87 ? -9.417 11.316 1.215 1.00 96.56 87 ASP A O 1
ATOM 734 N N . SER A 1 88 ? -8.507 12.451 2.922 1.00 94.62 88 SER A N 1
ATOM 735 C CA . SER A 1 88 ? -9.675 12.351 3.801 1.00 94.62 88 SER A CA 1
ATOM 736 C C . SER A 1 88 ? -10.893 13.146 3.320 1.00 94.62 88 SER A C 1
ATOM 738 O O . SER A 1 88 ? -11.995 12.902 3.813 1.00 94.62 88 SER A O 1
ATOM 740 N N . LYS A 1 89 ? -10.753 14.074 2.365 1.00 95.44 89 LYS A N 1
ATOM 741 C CA . LYS A 1 89 ? -11.887 14.811 1.784 1.00 95.44 89 LYS A CA 1
ATOM 742 C C . LYS A 1 89 ? -12.563 13.993 0.692 1.00 95.44 89 LYS A C 1
ATOM 744 O O . LYS A 1 89 ? -13.783 13.849 0.706 1.00 95.44 89 LYS A O 1
ATOM 749 N N . THR A 1 90 ? -11.782 13.445 -0.238 1.00 96.12 90 THR A N 1
ATOM 750 C CA . THR A 1 90 ? -12.313 12.648 -1.359 1.00 96.12 90 THR A CA 1
ATOM 751 C C . THR A 1 90 ? -12.468 11.163 -1.033 1.00 96.12 90 THR A C 1
ATOM 753 O O . THR A 1 90 ? -13.119 10.440 -1.790 1.00 96.12 90 THR A O 1
ATOM 756 N N . LYS A 1 91 ? -11.912 10.713 0.100 1.00 95.69 91 LYS A N 1
ATOM 757 C CA . LYS A 1 91 ? -11.858 9.309 0.536 1.00 95.69 91 LYS A CA 1
ATOM 758 C C . LYS A 1 91 ? -11.157 8.411 -0.495 1.00 95.69 91 LYS A C 1
ATOM 760 O O . LYS A 1 91 ? -11.537 7.252 -0.681 1.00 95.69 91 LYS A O 1
ATOM 765 N N . MET A 1 92 ? -10.162 8.957 -1.197 1.00 96.56 92 MET A N 1
ATOM 766 C CA . MET A 1 92 ? -9.392 8.257 -2.228 1.00 96.56 92 MET A CA 1
ATOM 767 C C . MET A 1 92 ? -7.974 7.949 -1.755 1.00 96.56 92 MET A C 1
ATOM 769 O O . MET A 1 92 ? -7.389 8.704 -0.980 1.00 96.56 92 MET A O 1
ATOM 773 N N . LEU A 1 93 ? -7.425 6.844 -2.261 1.00 97.62 93 LEU A N 1
ATOM 774 C CA . LEU A 1 93 ? -6.004 6.535 -2.139 1.00 97.62 93 LEU A CA 1
ATOM 775 C C . LEU A 1 93 ? -5.291 7.187 -3.325 1.00 97.62 93 LEU A C 1
ATOM 777 O O . LEU A 1 93 ? -5.498 6.786 -4.472 1.00 97.62 93 LEU A O 1
ATOM 781 N N . GLU A 1 94 ? -4.493 8.212 -3.082 1.00 97.69 94 GLU A N 1
ATOM 782 C CA . GLU A 1 94 ? -3.645 8.817 -4.100 1.00 97.69 94 GLU A CA 1
ATOM 783 C C . GLU A 1 94 ? -2.339 8.028 -4.180 1.00 97.69 94 GLU A C 1
ATOM 785 O O . GLU A 1 94 ? -1.659 7.843 -3.177 1.00 97.69 94 GLU A O 1
ATOM 790 N N . ILE A 1 95 ? -2.000 7.519 -5.363 1.00 97.94 95 ILE A N 1
ATOM 791 C CA . ILE A 1 95 ? -0.758 6.776 -5.607 1.00 97.94 95 ILE A CA 1
ATOM 792 C C . ILE A 1 95 ? 0.054 7.543 -6.635 1.00 97.94 95 ILE A C 1
ATOM 794 O O . ILE A 1 95 ? -0.479 7.998 -7.654 1.00 97.94 95 ILE A O 1
ATOM 798 N N . ASN A 1 96 ? 1.348 7.684 -6.371 1.00 97.50 96 ASN A N 1
ATOM 799 C CA . ASN A 1 96 ? 2.226 8.446 -7.235 1.00 97.50 96 ASN A CA 1
ATOM 800 C C . ASN A 1 96 ? 2.426 7.730 -8.581 1.00 97.50 96 ASN A C 1
ATOM 802 O O . ASN A 1 96 ? 2.965 6.622 -8.668 1.00 97.50 96 ASN A O 1
ATOM 806 N N . GLU A 1 97 ? 1.978 8.392 -9.649 1.00 97.12 97 GLU A N 1
ATOM 807 C CA . GLU A 1 97 ? 1.975 7.856 -11.009 1.00 97.12 97 GLU A CA 1
ATOM 808 C C . GLU A 1 97 ? 3.397 7.576 -11.530 1.00 97.12 97 GLU A C 1
ATOM 810 O O . GLU A 1 97 ? 3.584 6.718 -12.393 1.00 97.12 97 GLU A O 1
ATOM 815 N N . ASP A 1 98 ? 4.417 8.253 -11.005 1.00 96.31 98 ASP A N 1
ATOM 816 C CA . ASP A 1 98 ? 5.785 8.139 -11.512 1.00 96.31 98 ASP A CA 1
ATOM 817 C C . ASP A 1 98 ? 6.424 6.785 -11.156 1.00 96.31 98 ASP A C 1
ATOM 819 O O . ASP A 1 98 ? 7.109 6.184 -11.990 1.00 96.31 98 ASP A O 1
ATOM 823 N N . TYR A 1 99 ? 6.102 6.216 -9.988 1.00 96.06 99 TYR A N 1
ATOM 824 C CA . TYR A 1 99 ? 6.515 4.850 -9.632 1.00 96.06 99 TYR A CA 1
ATOM 825 C C . TYR A 1 99 ? 5.783 3.789 -10.457 1.00 96.06 99 TYR A C 1
ATOM 827 O O . TYR A 1 99 ? 6.364 2.759 -10.803 1.00 96.06 99 TYR A O 1
ATOM 835 N N . ILE A 1 100 ? 4.532 4.058 -10.836 1.00 96.88 100 ILE A N 1
ATOM 836 C CA . ILE A 1 100 ? 3.771 3.189 -11.737 1.00 96.88 100 ILE A CA 1
ATOM 837 C C . ILE A 1 100 ? 4.405 3.197 -13.129 1.00 96.88 100 ILE A C 1
ATOM 839 O O . ILE A 1 100 ? 4.681 2.136 -13.682 1.00 96.88 100 ILE A O 1
ATOM 843 N N . LYS A 1 101 ? 4.736 4.370 -13.680 1.00 96.25 101 LYS A N 1
ATOM 844 C CA . LYS A 1 101 ? 5.471 4.461 -14.955 1.00 96.25 101 LYS A CA 1
ATOM 845 C C . LYS A 1 101 ? 6.804 3.711 -14.883 1.00 96.25 101 LYS A C 1
ATOM 847 O O . LYS A 1 101 ? 7.157 2.999 -15.823 1.00 96.25 101 LYS A O 1
ATOM 852 N N . ALA A 1 102 ? 7.521 3.814 -13.761 1.00 94.56 102 ALA A N 1
ATOM 853 C CA . ALA A 1 102 ? 8.766 3.081 -13.548 1.00 94.56 102 ALA A CA 1
ATOM 854 C C . ALA A 1 102 ? 8.569 1.553 -13.507 1.00 94.56 102 ALA A C 1
ATOM 856 O O . ALA A 1 102 ? 9.422 0.827 -14.025 1.00 94.56 102 ALA A O 1
ATOM 857 N N . LEU A 1 103 ? 7.463 1.057 -12.936 1.00 96.69 103 LEU A N 1
ATOM 858 C CA . LEU A 1 103 ? 7.090 -0.362 -12.975 1.00 96.69 103 LEU A CA 1
ATOM 859 C C . LEU A 1 103 ? 6.838 -0.838 -14.408 1.00 96.69 103 LEU A C 1
ATOM 861 O O . LEU A 1 103 ? 7.325 -1.897 -14.806 1.00 96.69 103 LEU A O 1
ATOM 865 N N . GLU A 1 104 ? 6.075 -0.073 -15.181 1.00 96.56 104 GLU A N 1
ATOM 866 C CA . GLU A 1 104 ? 5.708 -0.445 -16.550 1.00 96.56 104 GLU A CA 1
ATOM 867 C C . GLU A 1 104 ? 6.923 -0.437 -17.484 1.00 96.56 104 GLU A C 1
ATOM 869 O O . GLU A 1 104 ? 7.068 -1.322 -18.324 1.00 96.56 104 GLU A O 1
ATOM 874 N N . ALA A 1 105 ? 7.854 0.498 -17.276 1.00 96.31 105 ALA A N 1
ATOM 875 C CA . ALA A 1 105 ? 9.103 0.581 -18.030 1.00 96.31 105 ALA A CA 1
ATOM 876 C C . ALA A 1 105 ? 10.184 -0.420 -17.570 1.00 96.31 105 ALA A C 1
ATOM 878 O O . ALA A 1 105 ? 11.202 -0.586 -18.245 1.00 96.31 105 ALA A O 1
ATOM 879 N N . ALA A 1 106 ? 10.023 -1.079 -16.416 1.00 96.00 106 ALA A N 1
ATOM 880 C CA . ALA A 1 106 ? 11.037 -1.989 -15.893 1.00 96.00 106 ALA A CA 1
ATOM 881 C C . ALA A 1 106 ? 11.133 -3.282 -16.723 1.00 96.00 106 ALA A C 1
ATOM 883 O O . ALA A 1 106 ? 10.131 -3.936 -17.012 1.00 96.00 106 ALA A O 1
ATOM 884 N N . SER A 1 107 ? 12.359 -3.696 -17.047 1.00 95.94 107 SER A N 1
ATOM 885 C CA . SER A 1 107 ? 12.648 -4.946 -17.766 1.00 95.94 107 SER A CA 1
ATOM 886 C C . SER A 1 107 ? 13.293 -6.021 -16.888 1.00 95.94 107 SER A C 1
ATOM 888 O O . SER A 1 107 ? 13.134 -7.210 -17.147 1.00 95.94 107 SER A O 1
ATOM 890 N N . LEU A 1 108 ? 14.006 -5.626 -15.828 1.00 95.94 108 LEU A N 1
ATOM 891 C CA . LEU A 1 108 ? 14.680 -6.560 -14.928 1.00 95.94 108 LEU A CA 1
ATOM 892 C C . LEU A 1 108 ? 13.665 -7.233 -13.984 1.00 95.94 108 LEU A C 1
ATOM 894 O O . LEU A 1 108 ? 13.034 -6.515 -13.202 1.00 95.94 108 LEU A O 1
ATOM 898 N N . PRO A 1 109 ? 13.558 -8.579 -13.952 1.00 94.75 109 PRO A N 1
ATOM 899 C CA . PRO A 1 109 ? 12.562 -9.284 -13.135 1.00 94.75 109 PRO A CA 1
ATOM 900 C C . PRO A 1 109 ? 12.590 -8.896 -11.655 1.00 94.75 109 PRO A C 1
ATOM 902 O O . PRO A 1 109 ? 11.559 -8.613 -11.053 1.00 94.75 109 PRO A O 1
ATOM 905 N N . ARG A 1 110 ? 13.790 -8.779 -11.077 1.00 93.62 110 ARG A N 1
ATOM 906 C CA . ARG A 1 110 ? 13.959 -8.378 -9.675 1.00 93.62 110 ARG A CA 1
ATOM 907 C C . ARG A 1 110 ? 13.476 -6.949 -9.405 1.00 93.62 110 ARG A C 1
ATOM 909 O O . ARG A 1 110 ? 12.924 -6.691 -8.341 1.00 93.62 110 ARG A O 1
ATOM 916 N N . LYS A 1 111 ? 13.667 -6.026 -10.359 1.00 94.75 111 LYS A N 1
ATOM 917 C CA . LYS A 1 111 ? 13.162 -4.647 -10.254 1.00 94.75 111 LYS A CA 1
ATOM 918 C C . LYS A 1 111 ? 11.639 -4.629 -10.349 1.00 94.75 111 LYS A C 1
ATOM 920 O O . LYS A 1 111 ? 11.009 -3.941 -9.558 1.00 94.75 111 LYS A O 1
ATOM 925 N N . ILE A 1 112 ? 11.063 -5.412 -11.264 1.00 95.81 112 ILE A N 1
ATOM 926 C CA . ILE A 1 112 ? 9.608 -5.562 -11.395 1.00 95.81 112 ILE A CA 1
ATOM 927 C C . ILE A 1 112 ? 9.022 -6.045 -10.066 1.00 95.81 112 ILE A C 1
ATOM 929 O O . ILE A 1 112 ? 8.156 -5.368 -9.524 1.00 95.81 112 ILE A O 1
ATOM 933 N N . GLN A 1 113 ? 9.542 -7.132 -9.489 1.00 95.75 113 GLN A N 1
ATOM 934 C CA . GLN A 1 113 ? 9.068 -7.649 -8.198 1.00 95.75 113 GLN A CA 1
ATOM 935 C C . GLN A 1 113 ? 9.186 -6.614 -7.071 1.00 95.75 113 GLN A C 1
ATOM 937 O O . GLN A 1 113 ? 8.223 -6.392 -6.345 1.00 95.75 113 GLN A O 1
ATOM 942 N N . ALA A 1 114 ? 10.342 -5.952 -6.941 1.00 95.00 114 ALA A N 1
ATOM 943 C CA . ALA A 1 114 ? 10.571 -4.977 -5.876 1.00 95.00 114 ALA A CA 1
ATOM 944 C C . ALA A 1 114 ? 9.628 -3.769 -5.973 1.00 95.00 114 ALA A C 1
ATOM 946 O O . ALA A 1 114 ? 8.986 -3.418 -4.988 1.00 95.00 114 ALA A O 1
ATOM 947 N N . VAL A 1 115 ? 9.497 -3.165 -7.159 1.00 96.31 115 VAL A N 1
ATOM 948 C CA . VAL A 1 115 ? 8.598 -2.014 -7.363 1.00 96.31 115 VAL A CA 1
ATOM 949 C C . VAL A 1 115 ? 7.136 -2.428 -7.198 1.00 96.31 115 VAL A C 1
ATOM 951 O O . VAL A 1 115 ? 6.327 -1.656 -6.692 1.00 96.31 115 VAL A O 1
ATOM 954 N N . SER A 1 116 ? 6.791 -3.656 -7.575 1.00 96.81 116 SER A N 1
ATOM 955 C CA . SER A 1 116 ? 5.423 -4.149 -7.427 1.00 96.81 116 SER A CA 1
ATOM 956 C C . SER A 1 116 ? 5.039 -4.380 -5.978 1.00 96.81 116 SER A C 1
ATOM 958 O O . SER A 1 116 ? 3.960 -3.967 -5.565 1.00 96.81 116 SER A O 1
ATOM 960 N N . LEU A 1 117 ? 5.936 -4.985 -5.195 1.00 96.75 117 LEU A N 1
ATOM 961 C CA . LEU A 1 117 ? 5.727 -5.144 -3.764 1.00 96.75 117 LEU A CA 1
ATOM 962 C C . LEU A 1 117 ? 5.647 -3.782 -3.067 1.00 96.75 117 LEU A C 1
ATOM 964 O O . LEU A 1 117 ? 4.747 -3.582 -2.262 1.00 96.75 117 LEU A O 1
ATOM 968 N N . LEU A 1 118 ? 6.527 -2.839 -3.419 1.00 96.81 118 LEU A N 1
ATOM 969 C CA . LEU A 1 118 ? 6.460 -1.463 -2.925 1.00 96.81 118 LEU A CA 1
ATOM 970 C C . LEU A 1 118 ? 5.075 -0.853 -3.179 1.00 96.81 118 LEU A C 1
ATOM 972 O O . LEU A 1 118 ? 4.416 -0.449 -2.231 1.00 96.81 118 LEU A O 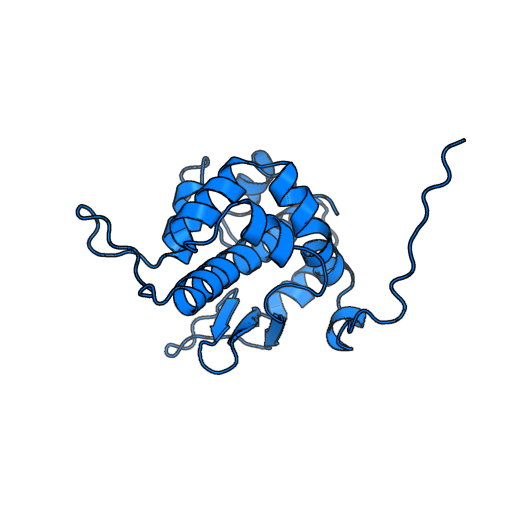1
ATOM 976 N N . LEU A 1 119 ? 4.578 -0.878 -4.420 1.00 97.56 119 LEU A N 1
ATOM 977 C CA . LEU A 1 119 ? 3.255 -0.338 -4.762 1.00 97.56 119 LEU A CA 1
ATOM 978 C C . LEU A 1 119 ? 2.098 -1.084 -4.072 1.00 97.56 119 LEU A C 1
ATOM 980 O O . LEU A 1 119 ? 1.100 -0.457 -3.705 1.00 97.56 119 LEU A O 1
ATOM 984 N N . ALA A 1 120 ? 2.215 -2.400 -3.870 1.00 97.38 120 ALA A N 1
ATOM 985 C CA . ALA A 1 120 ? 1.230 -3.189 -3.132 1.00 97.38 120 ALA A CA 1
ATOM 986 C C . ALA A 1 120 ? 1.164 -2.762 -1.658 1.00 97.38 120 ALA A C 1
ATOM 988 O O . ALA A 1 120 ? 0.078 -2.482 -1.149 1.00 97.38 120 ALA A O 1
ATOM 989 N N . ILE A 1 121 ? 2.318 -2.660 -0.989 1.00 97.88 121 ILE A N 1
ATOM 990 C CA . ILE A 1 121 ? 2.394 -2.234 0.411 1.00 97.88 121 ILE A CA 1
ATOM 991 C C . ILE A 1 121 ? 1.990 -0.767 0.559 1.00 97.88 121 ILE A C 1
ATOM 993 O O . ILE A 1 121 ? 1.202 -0.477 1.448 1.00 97.88 121 ILE A O 1
ATOM 997 N N . THR A 1 122 ? 2.398 0.135 -0.340 1.00 98.06 122 THR A N 1
ATOM 998 C CA . THR A 1 122 ? 1.911 1.526 -0.356 1.00 98.06 122 THR A CA 1
ATOM 999 C C . THR A 1 122 ? 0.386 1.578 -0.474 1.00 98.06 122 THR A C 1
ATOM 1001 O O . THR A 1 122 ? -0.271 2.321 0.246 1.00 98.06 122 THR A O 1
ATOM 1004 N N . THR A 1 123 ? -0.222 0.750 -1.329 1.00 98.00 123 THR A N 1
ATOM 1005 C CA . THR A 1 123 ? -1.690 0.700 -1.437 1.00 98.00 123 THR A CA 1
ATOM 1006 C C . THR A 1 123 ? -2.338 0.244 -0.124 1.00 98.00 123 THR A C 1
ATOM 1008 O O . THR A 1 123 ? -3.371 0.785 0.275 1.00 98.00 123 THR A O 1
ATOM 1011 N N . LEU A 1 124 ? -1.733 -0.722 0.576 1.00 98.38 124 LEU A N 1
ATOM 1012 C CA . LEU A 1 124 ? -2.201 -1.175 1.889 1.00 98.38 124 LEU A CA 1
ATOM 1013 C C . LEU A 1 124 ? -1.968 -0.126 2.987 1.00 98.38 124 LEU A C 1
ATOM 1015 O O . LEU A 1 124 ? -2.852 0.066 3.817 1.00 98.38 124 LEU A O 1
ATOM 1019 N N . HIS A 1 125 ? -0.848 0.598 2.951 1.00 98.25 125 HIS A N 1
ATOM 1020 C CA . HIS A 1 125 ? -0.564 1.736 3.825 1.00 98.25 125 HIS A CA 1
ATOM 1021 C C . HIS A 1 125 ? -1.677 2.782 3.708 1.00 98.25 125 HIS A C 1
ATOM 1023 O O . HIS A 1 125 ? -2.306 3.146 4.701 1.00 98.25 125 HIS A O 1
ATOM 1029 N N . GLU A 1 126 ? -2.009 3.216 2.490 1.00 98.38 126 GLU A N 1
ATOM 1030 C CA . GLU A 1 126 ? -3.089 4.190 2.302 1.00 98.38 126 GLU A CA 1
ATOM 1031 C C . GLU A 1 126 ? -4.466 3.615 2.662 1.00 98.38 126 GLU A C 1
ATOM 1033 O O . GLU A 1 126 ? -5.345 4.326 3.158 1.00 98.38 126 GLU A O 1
ATOM 1038 N N . PHE A 1 127 ? -4.664 2.305 2.502 1.00 98.50 127 PHE A N 1
ATOM 1039 C CA . PHE A 1 127 ? -5.864 1.637 2.995 1.00 98.50 127 PHE A CA 1
ATOM 1040 C C . PHE A 1 127 ? -5.977 1.659 4.529 1.00 98.50 127 PHE A C 1
ATOM 1042 O O . PHE A 1 127 ? -7.095 1.766 5.043 1.00 98.50 127 PHE A O 1
ATOM 1049 N N . VAL A 1 128 ? -4.862 1.605 5.269 1.00 98.56 128 VAL A N 1
ATOM 1050 C CA . VAL A 1 128 ? -4.862 1.789 6.730 1.00 98.56 128 VAL A CA 1
ATOM 1051 C C . VAL A 1 128 ? -5.439 3.151 7.090 1.00 98.56 128 VAL A C 1
ATOM 1053 O O . VAL A 1 128 ? -6.377 3.218 7.888 1.00 98.56 128 VAL A O 1
ATOM 1056 N N . HIS A 1 129 ? -4.963 4.219 6.450 1.00 98.25 129 HIS A N 1
ATOM 1057 C CA . HIS A 1 129 ? -5.496 5.571 6.646 1.00 98.25 129 HIS A CA 1
ATOM 1058 C C . HIS A 1 129 ? -6.994 5.661 6.369 1.00 98.25 129 HIS A C 1
ATOM 1060 O O . HIS A 1 129 ? -7.743 6.182 7.199 1.00 98.25 129 HIS A O 1
ATOM 1066 N N . TYR A 1 130 ? -7.439 5.099 5.242 1.00 98.38 130 TYR A N 1
ATOM 1067 C CA . TYR A 1 130 ? -8.858 5.013 4.902 1.00 98.38 130 TYR A CA 1
ATOM 1068 C C . TYR A 1 130 ? -9.663 4.293 5.990 1.00 98.38 130 TYR A C 1
ATOM 1070 O O . TYR A 1 130 ? -10.720 4.768 6.407 1.00 98.38 130 TYR A O 1
ATOM 1078 N N . GLY A 1 131 ? -9.168 3.152 6.473 1.00 98.12 131 GLY A N 1
ATOM 1079 C CA . GLY A 1 131 ? -9.840 2.380 7.510 1.00 98.12 131 GLY A CA 1
ATOM 1080 C C . GLY A 1 131 ? -9.960 3.141 8.825 1.00 98.12 131 GLY A C 1
ATOM 1081 O O . GLY A 1 131 ? -11.021 3.125 9.447 1.00 98.12 131 GLY A O 1
ATOM 1082 N N . ARG A 1 132 ? -8.913 3.865 9.223 1.00 97.62 132 ARG A N 1
ATOM 1083 C CA . ARG A 1 132 ? -8.930 4.672 10.448 1.00 97.62 132 ARG A CA 1
ATOM 1084 C C . ARG A 1 132 ? -9.943 5.794 10.372 1.00 97.62 132 ARG A C 1
ATOM 1086 O O . ARG A 1 132 ? -10.770 5.916 11.271 1.00 97.62 132 ARG A O 1
ATOM 1093 N N . ASP A 1 133 ? -9.921 6.547 9.281 1.00 97.62 133 ASP A N 1
ATOM 1094 C CA . ASP A 1 133 ? -10.878 7.618 9.024 1.00 97.62 133 ASP A CA 1
ATOM 1095 C C . ASP A 1 133 ? -12.323 7.085 9.001 1.00 97.62 133 ASP A C 1
ATOM 1097 O O . ASP A 1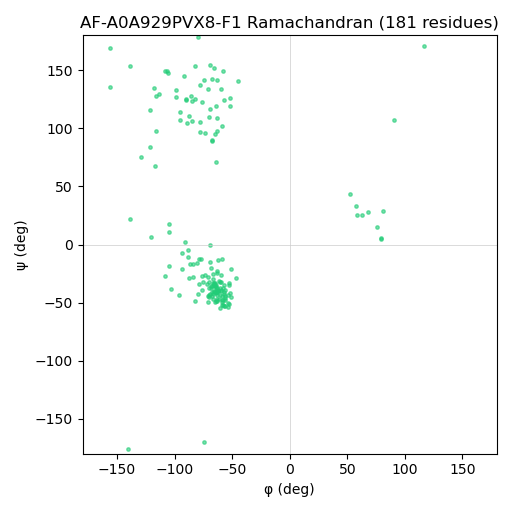 133 ? -13.194 7.624 9.682 1.00 97.62 133 ASP A O 1
ATOM 1101 N N . ALA A 1 134 ? -12.567 5.946 8.343 1.00 97.62 134 ALA A N 1
ATOM 1102 C CA . ALA A 1 134 ? -13.877 5.290 8.326 1.00 97.62 134 ALA A CA 1
ATOM 1103 C C . ALA A 1 134 ? -14.357 4.805 9.710 1.00 97.62 134 ALA A C 1
ATOM 1105 O O . ALA A 1 134 ? -15.560 4.638 9.910 1.00 97.62 134 ALA A O 1
ATOM 1106 N N . ASN A 1 135 ? -13.443 4.581 10.658 1.00 97.31 135 ASN A N 1
ATOM 1107 C CA . ASN A 1 135 ? -13.742 4.165 12.031 1.00 97.31 135 ASN A CA 1
ATOM 1108 C C . ASN A 1 135 ? -13.578 5.302 13.060 1.00 97.31 135 ASN A C 1
ATOM 1110 O O . ASN A 1 135 ? -13.562 5.029 14.261 1.00 97.31 135 ASN A O 1
ATOM 1114 N N . GLY A 1 136 ? -13.419 6.559 12.626 1.00 96.31 136 GLY A N 1
ATOM 1115 C CA . GLY A 1 136 ? -13.240 7.708 13.524 1.00 96.31 136 GLY A CA 1
ATOM 1116 C C . GLY A 1 136 ? -11.968 7.643 14.382 1.00 96.31 136 GLY A C 1
ATOM 1117 O O . GLY A 1 136 ? -11.931 8.200 15.478 1.00 96.31 136 GLY A O 1
ATOM 1118 N N . LYS A 1 137 ? -10.934 6.932 13.919 1.00 95.00 137 LYS A N 1
ATOM 1119 C CA . LYS A 1 137 ? -9.643 6.795 14.607 1.00 95.00 137 LYS A CA 1
ATOM 1120 C C . LYS A 1 137 ? -8.663 7.885 14.143 1.00 95.00 137 LYS A C 1
ATOM 1122 O O . LYS A 1 137 ? -8.662 8.238 12.964 1.00 95.00 137 LYS A O 1
ATOM 1127 N N . PRO A 1 138 ? -7.794 8.401 15.033 1.00 93.38 138 PRO A N 1
ATOM 1128 C CA . PRO A 1 138 ? -6.805 9.418 14.670 1.00 93.38 138 PRO A CA 1
ATOM 1129 C C . PRO A 1 138 ? -5.764 8.861 13.694 1.00 93.38 138 PRO A C 1
ATOM 1131 O O . PRO A 1 138 ? -5.447 7.678 13.755 1.00 93.38 138 PRO A O 1
ATOM 1134 N N . ARG A 1 139 ? -5.173 9.708 12.841 1.00 90.00 139 ARG A N 1
ATOM 1135 C CA . ARG A 1 139 ? -4.098 9.305 11.906 1.00 90.00 139 ARG A CA 1
ATOM 1136 C C . ARG A 1 139 ? -2.908 8.658 12.625 1.00 90.00 139 ARG A C 1
ATOM 1138 O O . ARG A 1 139 ? -2.356 7.679 12.140 1.00 90.00 139 ARG A O 1
ATOM 1145 N N . LEU A 1 140 ? -2.551 9.187 13.792 1.00 90.44 140 LEU A N 1
ATOM 1146 C CA . LEU A 1 140 ? -1.504 8.619 14.633 1.00 90.44 140 LEU A CA 1
ATOM 1147 C C . LEU A 1 140 ? -2.026 7.393 15.392 1.00 90.44 140 LEU A C 1
ATOM 1149 O O . LEU A 1 140 ? -3.140 7.391 15.927 1.00 90.44 140 LEU A O 1
ATOM 1153 N N . TYR A 1 141 ? -1.208 6.353 15.441 1.00 86.88 141 TYR A N 1
ATOM 1154 C CA . TYR A 1 141 ? -1.318 5.234 16.356 1.00 86.88 141 TYR A CA 1
ATOM 1155 C C . TYR A 1 141 ? -0.418 5.501 17.562 1.00 86.88 141 TYR A C 1
ATOM 1157 O O . TYR A 1 141 ? 0.802 5.595 17.442 1.00 86.88 141 TYR A O 1
ATOM 1165 N N . PHE A 1 142 ? -1.032 5.672 18.729 1.00 80.19 142 PHE A N 1
ATOM 1166 C CA . PHE A 1 142 ? -0.301 5.925 19.963 1.00 80.19 142 PHE A CA 1
ATOM 1167 C C . PHE A 1 142 ? 0.046 4.607 2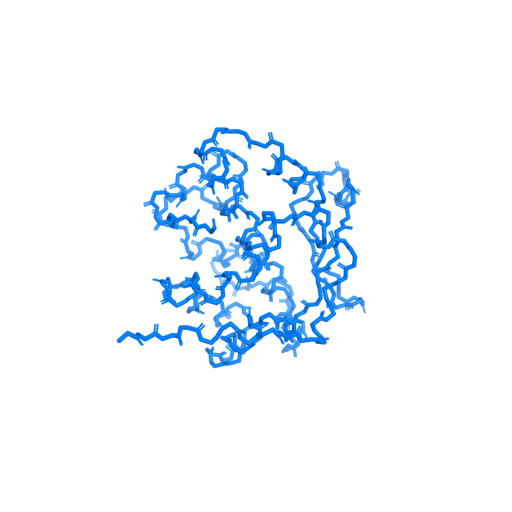0.647 1.00 80.19 142 PHE A C 1
ATOM 1169 O O . PHE A 1 142 ? -0.814 3.994 21.277 1.00 80.19 142 PHE A O 1
ATOM 1176 N N . ASP A 1 143 ? 1.317 4.218 20.551 1.00 66.50 143 ASP A N 1
ATOM 1177 C CA . ASP A 1 143 ? 1.944 3.349 21.543 1.00 66.50 143 ASP A CA 1
ATOM 1178 C C . ASP A 1 143 ? 2.482 4.240 22.683 1.00 66.50 143 ASP A C 1
ATOM 1180 O O . ASP A 1 143 ? 3.198 5.211 22.402 1.00 66.50 143 ASP A O 1
ATOM 1184 N N . PRO A 1 144 ? 2.151 3.952 23.957 1.00 58.72 144 PRO A N 1
ATOM 1185 C CA . PRO A 1 144 ? 2.685 4.666 25.116 1.00 58.72 144 PRO A CA 1
ATOM 1186 C C . PRO A 1 144 ? 4.217 4.797 25.163 1.00 58.72 144 PRO A C 1
ATOM 1188 O O . PRO A 1 144 ? 4.715 5.664 25.879 1.00 58.72 144 PRO A O 1
ATOM 1191 N N . LYS A 1 145 ? 4.964 3.950 24.446 1.00 59.06 145 LYS A N 1
ATOM 1192 C CA . LYS A 1 145 ? 6.434 3.942 24.437 1.00 59.06 145 LYS A CA 1
ATOM 1193 C C . LYS A 1 145 ? 7.060 4.886 23.408 1.00 59.06 145 LYS A C 1
ATOM 1195 O O . LYS A 1 145 ? 8.134 5.415 23.678 1.00 59.06 145 LYS A O 1
ATOM 1200 N N . ASP A 1 146 ? 6.376 5.145 22.292 1.00 61.84 146 ASP A N 1
ATOM 1201 C CA . ASP A 1 146 ? 7.006 5.721 21.089 1.00 61.84 146 ASP A CA 1
ATOM 1202 C C . ASP A 1 146 ? 6.414 7.072 20.645 1.00 61.84 146 ASP A C 1
ATOM 1204 O O . ASP A 1 146 ? 6.776 7.608 19.601 1.00 61.84 146 ASP A O 1
ATOM 1208 N N . GLY A 1 147 ? 5.509 7.668 21.431 1.00 65.12 147 GLY A N 1
ATOM 1209 C CA . GLY A 1 147 ? 5.085 9.063 21.228 1.00 65.12 147 GLY A CA 1
ATOM 1210 C C . GLY A 1 147 ? 4.126 9.315 20.055 1.00 65.12 147 GLY A C 1
ATOM 1211 O O . GLY A 1 147 ? 3.889 10.469 19.705 1.00 65.12 147 GLY A O 1
ATOM 1212 N N . GLY A 1 148 ? 3.507 8.268 19.504 1.00 80.06 148 GLY A N 1
ATOM 1213 C CA . GLY A 1 148 ? 2.553 8.374 18.400 1.00 80.06 148 GLY A CA 1
ATOM 1214 C C . GLY A 1 148 ? 3.235 8.273 17.041 1.00 80.06 148 GLY A C 1
ATOM 1215 O O . GLY A 1 148 ? 3.877 9.209 16.577 1.00 80.06 148 GLY A O 1
ATOM 1216 N N . VAL A 1 149 ? 3.041 7.140 16.377 1.00 88.62 149 VAL A N 1
ATOM 1217 C CA . VAL A 1 149 ? 3.572 6.866 15.041 1.00 88.62 149 VAL A CA 1
ATOM 1218 C C . VAL A 1 149 ? 2.430 6.955 14.037 1.00 88.62 149 VAL A C 1
ATOM 1220 O O . VAL A 1 149 ? 1.279 6.677 14.359 1.00 88.62 149 VAL A O 1
ATOM 1223 N N . GLU A 1 150 ? 2.708 7.393 12.816 1.00 92.88 150 GLU A N 1
ATOM 1224 C CA . GLU A 1 150 ? 1.726 7.338 11.735 1.00 92.88 150 GLU A CA 1
ATOM 1225 C C . GLU A 1 150 ? 1.275 5.866 11.550 1.00 92.88 150 GLU A C 1
ATOM 1227 O O . GLU A 1 150 ? 2.106 4.977 11.407 1.00 92.88 150 GLU A O 1
ATOM 1232 N N . ALA A 1 151 ? -0.028 5.583 11.626 1.00 94.44 151 ALA A N 1
ATOM 1233 C CA . ALA A 1 151 ? -0.553 4.219 11.647 1.00 94.44 151 ALA A CA 1
ATOM 1234 C C . ALA A 1 151 ? -0.245 3.365 10.400 1.00 94.44 151 ALA A C 1
ATOM 1236 O O . ALA A 1 151 ? -0.125 2.149 10.530 1.00 94.44 151 ALA A O 1
ATOM 1237 N N . GLY A 1 152 ? -0.131 3.956 9.211 1.00 95.75 152 GLY A N 1
ATOM 1238 C CA . GLY A 1 152 ? 0.349 3.277 8.007 1.00 95.75 152 GLY A CA 1
ATOM 1239 C C . GLY A 1 152 ? 1.807 2.838 8.156 1.00 95.75 152 GLY A C 1
ATOM 1240 O O . GLY A 1 152 ? 2.147 1.695 7.859 1.00 95.75 152 GLY A O 1
ATOM 1241 N N . PHE A 1 153 ? 2.651 3.691 8.731 1.00 94.44 153 PHE A N 1
ATOM 1242 C CA . PHE A 1 153 ? 4.019 3.332 9.087 1.00 94.44 153 PHE A CA 1
ATOM 1243 C C . PHE A 1 153 ? 4.067 2.271 10.196 1.00 94.44 153 PHE A C 1
ATOM 1245 O O . PHE A 1 153 ? 4.836 1.320 10.099 1.00 94.44 153 PHE A O 1
ATOM 1252 N N . SER A 1 154 ? 3.203 2.354 11.214 1.00 94.88 154 SER A N 1
ATOM 1253 C CA . SER A 1 154 ? 3.074 1.286 12.219 1.00 94.88 154 SER A CA 1
ATOM 1254 C C . SER A 1 154 ? 2.671 -0.049 11.588 1.00 94.88 154 SER A C 1
ATOM 1256 O O . SER A 1 154 ? 3.218 -1.086 11.959 1.00 94.88 154 SER A O 1
ATOM 1258 N N . PHE A 1 155 ? 1.771 -0.028 10.601 1.00 96.88 155 PHE A N 1
ATOM 1259 C CA . PHE A 1 155 ? 1.422 -1.204 9.808 1.00 96.88 155 PHE A CA 1
ATOM 1260 C C . PHE A 1 155 ? 2.640 -1.787 9.090 1.00 96.88 155 PHE A C 1
ATOM 1262 O O . PHE A 1 155 ? 2.869 -2.991 9.187 1.00 96.88 155 PHE A O 1
ATOM 1269 N N . GLU A 1 156 ? 3.444 -0.956 8.425 1.00 95.50 156 GLU A N 1
ATOM 1270 C CA . GLU A 1 156 ? 4.664 -1.411 7.755 1.00 95.50 156 GLU A CA 1
ATOM 1271 C C . GLU A 1 156 ? 5.672 -2.016 8.733 1.00 95.50 156 GLU A C 1
ATOM 1273 O O . GLU A 1 156 ? 6.176 -3.107 8.482 1.00 95.50 156 GLU A O 1
ATOM 1278 N N . LEU A 1 157 ? 5.929 -1.355 9.864 1.00 93.06 157 LEU A N 1
ATOM 1279 C CA . LEU A 1 157 ? 6.843 -1.852 10.894 1.00 93.06 157 LEU A CA 1
ATOM 1280 C C . LEU A 1 157 ? 6.390 -3.195 11.479 1.00 93.06 157 LEU A C 1
ATOM 1282 O O . LEU A 1 157 ? 7.222 -4.056 11.746 1.00 93.06 157 LEU A O 1
ATOM 1286 N N . ASN A 1 158 ? 5.082 -3.397 11.648 1.00 93.88 158 ASN A N 1
ATOM 1287 C CA . ASN A 1 158 ? 4.523 -4.645 12.169 1.00 93.88 158 ASN A CA 1
ATOM 1288 C C . ASN A 1 158 ? 4.749 -5.832 11.214 1.00 93.88 158 ASN A C 1
ATOM 1290 O O . 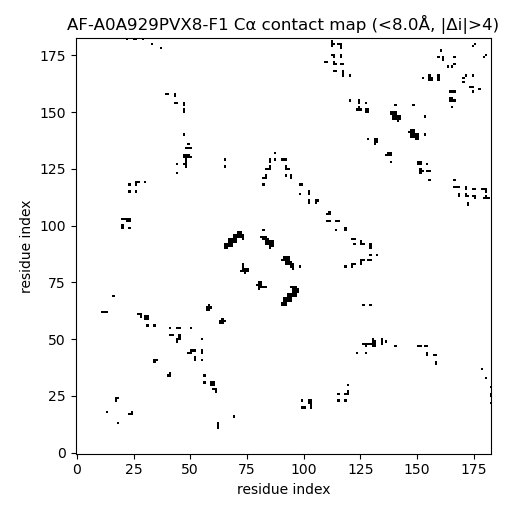ASN A 1 158 ? 4.992 -6.955 11.655 1.00 93.88 158 ASN A O 1
ATOM 1294 N N . ILE A 1 159 ? 4.712 -5.584 9.901 1.00 95.00 159 ILE A N 1
ATOM 1295 C CA . ILE A 1 159 ? 4.932 -6.618 8.878 1.00 95.00 159 ILE A CA 1
ATOM 1296 C C . ILE A 1 159 ? 6.394 -6.697 8.403 1.00 95.00 159 ILE A C 1
ATOM 1298 O O . ILE A 1 159 ? 6.742 -7.622 7.658 1.00 95.00 159 ILE A O 1
ATOM 1302 N N . ASP A 1 160 ? 7.254 -5.765 8.823 1.00 90.69 160 ASP A N 1
ATOM 1303 C CA . ASP A 1 160 ? 8.679 -5.742 8.495 1.00 90.69 160 ASP A CA 1
ATOM 1304 C C . ASP A 1 160 ? 9.462 -6.753 9.342 1.00 90.69 160 ASP A C 1
ATOM 1306 O O . ASP A 1 160 ? 9.911 -6.479 10.453 1.00 90.69 160 ASP A O 1
ATOM 1310 N N . THR A 1 161 ? 9.711 -7.931 8.773 1.00 84.06 161 THR A N 1
ATOM 1311 C CA . THR A 1 161 ? 10.597 -8.937 9.383 1.00 84.06 161 THR A CA 1
ATOM 1312 C C . THR A 1 161 ? 12.058 -8.806 8.936 1.00 84.06 161 THR A C 1
ATOM 1314 O O . THR A 1 161 ? 12.904 -9.600 9.343 1.00 84.06 161 THR A O 1
ATOM 1317 N N . THR A 1 162 ? 12.393 -7.805 8.112 1.00 82.50 162 THR A N 1
ATOM 1318 C CA . THR A 1 162 ? 13.775 -7.538 7.673 1.00 82.50 162 THR A CA 1
ATOM 1319 C C . THR A 1 162 ? 14.560 -6.653 8.640 1.00 82.50 162 THR A C 1
ATOM 1321 O O . THR A 1 162 ? 15.785 -6.584 8.520 1.00 82.50 162 THR A O 1
ATOM 1324 N N . GLY A 1 163 ? 13.875 -5.949 9.550 1.00 82.75 163 GLY A N 1
ATOM 1325 C CA . GLY A 1 163 ? 14.475 -4.912 10.393 1.00 82.75 163 GLY A CA 1
ATOM 1326 C C . GLY A 1 163 ? 14.912 -3.673 9.602 1.00 82.75 163 GLY A C 1
ATOM 1327 O O . GLY A 1 163 ? 15.887 -3.023 9.972 1.00 82.75 163 GLY A O 1
ATOM 1328 N N . SER A 1 164 ? 14.253 -3.378 8.477 1.00 82.56 164 SER A N 1
ATOM 1329 C CA . SER A 1 164 ? 14.591 -2.245 7.604 1.00 82.56 164 SER A CA 1
ATOM 1330 C C . SER A 1 164 ? 13.976 -0.915 8.030 1.00 82.56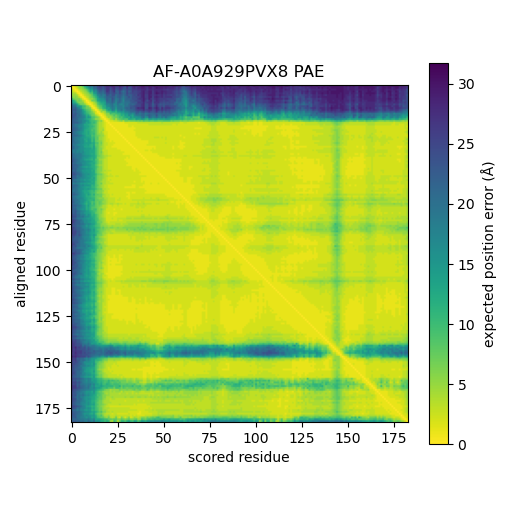 164 SER A C 1
ATOM 1332 O O . SER A 1 164 ? 14.455 0.124 7.585 1.00 82.56 164 SER A O 1
ATOM 1334 N N . GLY A 1 165 ? 12.962 -0.945 8.897 1.00 83.38 165 GLY A N 1
ATOM 1335 C CA . GLY A 1 165 ? 12.249 0.248 9.340 1.00 83.38 165 GLY A CA 1
ATOM 1336 C C . GLY A 1 165 ? 11.196 0.727 8.340 1.00 83.38 165 GLY A C 1
ATOM 1337 O O . GLY A 1 165 ? 10.941 1.923 8.290 1.00 83.38 165 GLY A O 1
ATOM 1338 N N . GLY A 1 166 ? 10.613 -0.177 7.544 1.00 88.12 166 GLY A N 1
ATOM 1339 C CA . GLY A 1 166 ? 9.604 0.148 6.524 1.00 88.12 166 GLY A CA 1
ATOM 1340 C C . GLY A 1 166 ? 10.044 -0.156 5.089 1.00 88.12 166 GLY A C 1
ATOM 1341 O O . GLY A 1 166 ? 11.203 -0.501 4.823 1.00 88.12 166 GLY A O 1
ATOM 1342 N N . ILE A 1 167 ? 9.102 -0.064 4.146 1.00 91.69 167 ILE A N 1
ATOM 1343 C CA . ILE A 1 167 ? 9.384 -0.326 2.731 1.00 91.69 167 ILE A CA 1
ATOM 1344 C C . ILE A 1 167 ? 9.613 0.979 1.962 1.00 91.69 167 ILE A C 1
ATOM 1346 O O . ILE A 1 167 ? 8.786 1.882 1.945 1.00 91.69 167 ILE A O 1
ATOM 1350 N N . ASP A 1 168 ? 10.737 1.061 1.261 1.00 92.38 168 ASP A N 1
ATOM 1351 C CA . ASP A 1 168 ? 11.046 2.141 0.331 1.00 92.38 168 ASP A CA 1
ATOM 1352 C C . ASP A 1 168 ? 11.759 1.589 -0.919 1.00 92.38 168 ASP A C 1
ATOM 1354 O O . ASP A 1 168 ? 11.945 0.376 -1.092 1.00 92.38 168 ASP A O 1
ATOM 1358 N N . SER A 1 169 ? 12.182 2.476 -1.821 1.00 89.06 169 SER A N 1
ATOM 1359 C CA . SER A 1 169 ? 12.902 2.092 -3.042 1.00 89.06 169 SER A CA 1
ATOM 1360 C C . SER A 1 169 ? 14.225 1.354 -2.783 1.00 89.06 169 SER A C 1
ATOM 1362 O O . SER A 1 169 ? 14.670 0.574 -3.627 1.00 89.06 169 SER A O 1
ATOM 1364 N N . ASN A 1 170 ? 14.855 1.589 -1.633 1.00 90.12 170 ASN A N 1
ATOM 1365 C CA . ASN A 1 170 ? 16.113 0.993 -1.193 1.00 90.12 170 ASN A CA 1
ATOM 1366 C C . ASN A 1 170 ? 15.915 -0.264 -0.339 1.00 90.12 170 ASN A C 1
ATOM 1368 O O . ASN A 1 170 ? 16.842 -1.058 -0.239 1.00 90.12 170 ASN A O 1
ATOM 1372 N N . THR A 1 171 ? 14.760 -0.485 0.285 1.00 92.56 171 THR A N 1
ATOM 1373 C CA . THR A 1 171 ? 14.529 -1.655 1.150 1.00 92.56 171 THR A CA 1
ATOM 1374 C C . THR A 1 171 ? 13.657 -2.716 0.482 1.00 92.56 171 THR A C 1
ATOM 1376 O O . THR A 1 171 ? 13.770 -3.894 0.835 1.00 92.56 171 THR A O 1
ATOM 1379 N N . ALA A 1 172 ? 12.903 -2.377 -0.571 1.00 92.88 172 ALA A N 1
ATOM 1380 C CA . ALA A 1 172 ? 12.004 -3.302 -1.272 1.00 92.88 172 ALA A CA 1
ATOM 1381 C C . ALA A 1 172 ? 12.674 -4.616 -1.730 1.00 92.88 172 ALA A C 1
ATOM 1383 O O . ALA A 1 172 ? 12.061 -5.683 -1.689 1.00 92.88 172 ALA A O 1
ATOM 1384 N N . TYR A 1 173 ? 13.961 -4.602 -2.105 1.00 92.75 173 TYR A N 1
ATOM 1385 C CA . TYR A 1 173 ? 14.671 -5.831 -2.498 1.00 92.75 173 TYR A CA 1
ATOM 1386 C C . TYR A 1 173 ? 14.908 -6.815 -1.339 1.00 92.75 173 TYR A C 1
ATOM 1388 O O . TYR A 1 173 ? 15.221 -7.985 -1.588 1.00 92.75 173 TYR A O 1
ATOM 1396 N N . ARG A 1 174 ? 14.855 -6.346 -0.087 1.00 93.12 174 ARG A N 1
ATOM 1397 C CA . ARG A 1 174 ? 14.910 -7.193 1.111 1.00 93.12 174 ARG A CA 1
ATOM 1398 C C . ARG A 1 174 ? 13.540 -7.806 1.355 1.00 93.12 174 ARG A C 1
ATOM 1400 O O . ARG A 1 174 ? 13.449 -9.009 1.574 1.00 93.12 174 ARG A O 1
ATOM 1407 N N . TRP A 1 175 ? 12.496 -6.998 1.202 1.00 94.31 175 TRP A N 1
ATOM 1408 C CA . TRP A 1 175 ? 11.109 -7.393 1.408 1.00 94.31 175 TRP A CA 1
ATOM 1409 C C . TRP A 1 175 ? 10.642 -8.484 0.445 1.00 94.31 175 TRP A C 1
ATOM 1411 O O . TRP A 1 175 ? 9.980 -9.419 0.881 1.00 94.31 175 TRP A O 1
ATOM 1421 N N . ILE A 1 176 ? 11.064 -8.465 -0.827 1.00 94.00 176 ILE A N 1
ATOM 1422 C CA . ILE A 1 176 ? 10.704 -9.529 -1.790 1.00 94.00 176 ILE A CA 1
ATOM 1423 C C . ILE A 1 176 ? 11.226 -10.924 -1.407 1.00 94.00 176 ILE A C 1
ATOM 1425 O O . ILE A 1 176 ? 10.789 -11.911 -1.991 1.00 94.00 176 ILE A O 1
ATOM 1429 N N . LYS A 1 177 ? 12.157 -11.038 -0.446 1.00 92.56 177 LYS A N 1
ATOM 1430 C CA . LYS A 1 177 ? 12.590 -12.340 0.090 1.00 92.56 177 LYS A CA 1
ATOM 1431 C C . LYS A 1 177 ? 11.563 -12.948 1.049 1.00 92.56 177 LYS A C 1
ATOM 1433 O O . LYS A 1 177 ? 11.530 -14.163 1.191 1.00 92.56 177 LYS A O 1
ATOM 1438 N N . ILE A 1 178 ? 10.765 -12.107 1.704 1.00 91.75 178 ILE A N 1
ATOM 1439 C CA . ILE A 1 178 ? 9.714 -12.501 2.656 1.00 91.75 178 ILE A CA 1
ATOM 1440 C C . ILE A 1 178 ? 8.366 -12.555 1.948 1.00 91.75 178 ILE A C 1
ATOM 1442 O O . ILE A 1 178 ? 7.614 -13.512 2.104 1.00 91.75 178 ILE A O 1
ATOM 1446 N N . TYR A 1 179 ? 8.109 -11.547 1.116 1.00 93.75 179 TYR A N 1
ATOM 1447 C CA . TYR A 1 179 ? 6.889 -11.386 0.348 1.00 93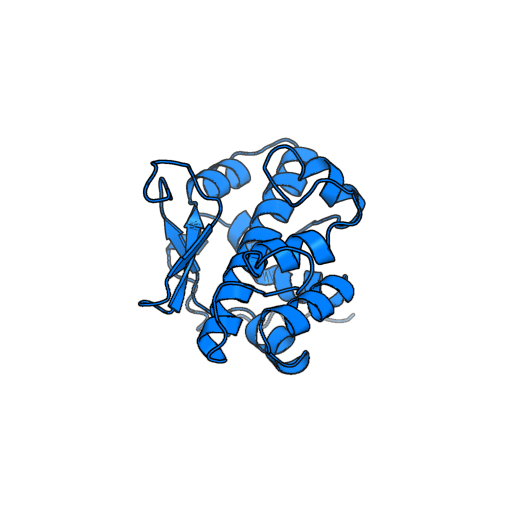.75 179 TYR A CA 1
ATOM 1448 C C . TYR A 1 179 ? 7.180 -11.441 -1.157 1.00 93.75 179 TYR A C 1
ATOM 1450 O O . TYR A 1 179 ? 7.057 -10.417 -1.838 1.00 93.75 179 TYR A O 1
ATOM 1458 N N . PRO A 1 180 ? 7.593 -12.595 -1.720 1.00 90.00 180 PRO A N 1
ATOM 1459 C CA . PRO A 1 180 ? 7.661 -12.742 -3.166 1.00 90.00 180 PRO A CA 1
ATOM 1460 C C . PRO A 1 180 ? 6.327 -12.331 -3.792 1.00 90.00 180 PRO A C 1
ATOM 1462 O O . PRO A 1 180 ? 5.282 -12.911 -3.488 1.00 90.00 180 PRO A O 1
ATOM 1465 N N . TYR A 1 181 ? 6.371 -11.307 -4.642 1.00 85.00 181 TYR A N 1
ATOM 1466 C CA . TYR A 1 181 ? 5.190 -10.730 -5.268 1.00 85.00 181 TYR A CA 1
ATOM 1467 C C . TYR A 1 181 ? 5.269 -10.946 -6.778 1.00 85.00 181 TYR A C 1
ATOM 1469 O O . TYR A 1 181 ? 5.964 -10.219 -7.489 1.00 85.00 181 TYR A O 1
ATOM 1477 N N . ASN A 1 182 ? 4.590 -11.992 -7.244 1.00 76.81 182 ASN A N 1
ATOM 1478 C CA . ASN A 1 182 ? 4.468 -12.342 -8.656 1.00 76.81 182 ASN A CA 1
ATOM 1479 C C . ASN A 1 182 ? 2.987 -12.226 -9.043 1.00 76.81 182 ASN A C 1
ATOM 1481 O O . ASN A 1 182 ? 2.147 -12.800 -8.353 1.00 76.81 182 ASN A O 1
ATOM 1485 N N . PHE A 1 183 ? 2.687 -11.492 -10.112 1.00 66.88 183 PHE A N 1
ATOM 1486 C CA . PHE A 1 183 ? 1.342 -11.230 -10.640 1.00 66.88 183 PHE A CA 1
ATOM 1487 C C . PHE A 1 183 ? 1.356 -11.261 -12.172 1.00 66.88 183 PHE A C 1
ATOM 1489 O O . PHE A 1 183 ? 2.468 -11.208 -12.751 1.00 66.88 183 PHE A O 1
#

pLDDT: mean 88.23, std 16.86, range [30.58, 98.56]

Sequence (183 aa):
MIQYLIHRCRHCWILPAYQKYPRFKNIVIELPNFLRQYPNVVDASVEYTGFSKQKILRLMQPGVGPKIKLVPHLENQYQTSLFGQYDSKTKMLEINEDYIKALEAASLPRKIQAVSLLLAITTLHEFVHYGRDANGKPRLYFDPKDGGVEAGFSFELNIDTTGSGGIDSNTAYRWIKIYPYNF

Organism: NCBI:txid649104

Secondary structure (DSSP, 8-state):
---------TT----THHHH-HHHHHHHHHHHHHHHH-HHHHHHHHHHH---HHHHHHHTSTTTSPPEEEETT-B-TTS-B-SEEEETTTTEEEEEHHHHHHHHH--SHHHHHHHHHHHHHHHHHHHHHHHHHHTT--SEE--TTTT-EEHHHHHHHHH--SSSSS--TTTHHHHTTTS----

Foldseek 3Di:
DDDPPPPPPVPQCPDPVCVVQVLLVVLLQCLLVLCVVDVLLLVLLCVLLVDDSVVVSQLSHRNRHAAEDEDEQDADPVSHGDQWAQDLVRLYIYGHVVLSVVLRPDDDPLLVQLSSVLNNLSVSLNSSVSSCSVVVHDQWDDDVVPGTDRSSLVSQVSPDPPPPSGRDSVCSSVVCVVRVDD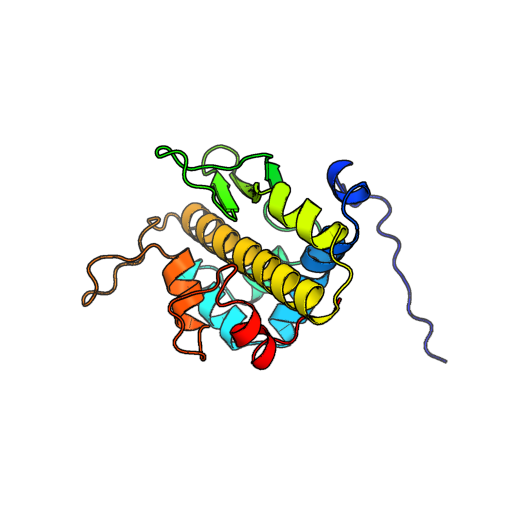D